Protein AF-A0A2D9GQM3-F1 (afdb_monomer_lite)

Structure (mmCIF, N/CA/C/O backbone):
data_AF-A0A2D9GQM3-F1
#
_entry.id   AF-A0A2D9GQM3-F1
#
loop_
_atom_site.group_PDB
_atom_site.id
_atom_site.type_symbol
_atom_site.label_atom_id
_atom_site.label_alt_id
_atom_site.label_comp_id
_atom_site.label_asym_id
_atom_site.label_entity_id
_atom_site.label_seq_id
_atom_site.pdbx_PDB_ins_code
_atom_site.Cartn_x
_atom_site.Cartn_y
_atom_site.Cartn_z
_atom_site.occupancy
_atom_site.B_iso_or_equiv
_atom_site.auth_seq_id
_atom_site.auth_comp_id
_atom_site.auth_asym_id
_atom_site.auth_atom_id
_atom_site.pdbx_PDB_model_num
ATOM 1 N N . MET A 1 1 ? 63.123 -41.487 -36.316 1.00 40.41 1 MET A N 1
ATOM 2 C CA . MET A 1 1 ? 62.337 -40.846 -37.404 1.00 40.41 1 MET A CA 1
ATOM 3 C C . MET A 1 1 ? 61.035 -41.638 -37.527 1.00 40.41 1 MET A C 1
ATOM 5 O O . MET A 1 1 ? 61.148 -42.841 -37.634 1.00 40.41 1 MET A O 1
ATOM 9 N N . ARG A 1 2 ? 59.799 -41.135 -37.449 1.00 35.78 2 ARG A N 1
ATOM 10 C CA . ARG A 1 2 ? 59.197 -39.802 -37.609 1.00 35.78 2 ARG A CA 1
ATOM 11 C C . ARG A 1 2 ? 57.987 -39.693 -36.664 1.00 35.78 2 ARG A C 1
ATOM 13 O O . ARG A 1 2 ? 57.274 -40.669 -36.470 1.00 35.78 2 ARG A O 1
ATOM 20 N N . THR A 1 3 ? 57.752 -38.504 -36.127 1.00 41.69 3 THR A N 1
ATOM 21 C CA . THR A 1 3 ? 56.519 -38.112 -35.431 1.00 41.69 3 THR A C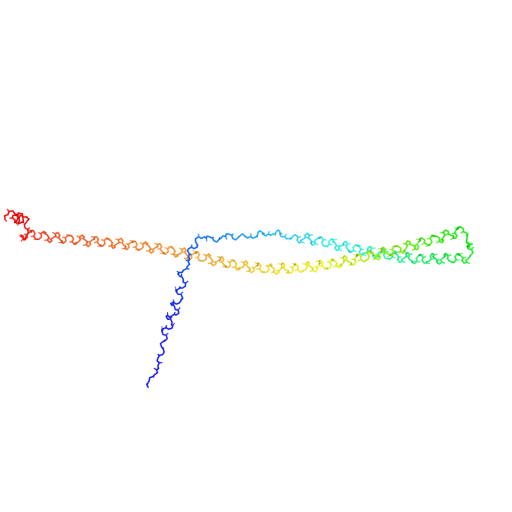A 1
ATOM 22 C C . THR A 1 3 ? 55.394 -37.833 -36.443 1.00 41.69 3 THR A C 1
ATOM 24 O O . THR A 1 3 ? 55.683 -37.321 -37.530 1.00 41.69 3 THR A O 1
ATOM 27 N N . PRO A 1 4 ? 54.113 -38.107 -36.130 1.00 43.69 4 PRO A N 1
ATOM 28 C CA . PRO A 1 4 ? 53.007 -37.629 -36.949 1.00 43.69 4 PRO A CA 1
ATOM 29 C C . PRO A 1 4 ? 52.694 -36.166 -36.597 1.00 43.69 4 PRO A C 1
ATOM 31 O O . PRO A 1 4 ? 52.267 -35.844 -35.489 1.00 43.69 4 PRO A O 1
ATOM 34 N N . LYS A 1 5 ? 52.928 -35.264 -37.558 1.00 43.03 5 LYS A N 1
ATOM 35 C CA . LYS A 1 5 ? 52.473 -33.867 -37.517 1.00 43.03 5 LYS A CA 1
ATOM 36 C C . LYS A 1 5 ? 50.944 -33.836 -37.579 1.00 43.03 5 LYS A C 1
ATOM 38 O O . LYS A 1 5 ? 50.354 -34.187 -38.596 1.00 43.03 5 LYS A O 1
ATOM 43 N N . THR A 1 6 ? 50.311 -33.385 -36.505 1.00 45.50 6 THR A N 1
ATOM 44 C CA . THR A 1 6 ? 48.884 -33.070 -36.462 1.00 45.50 6 THR A CA 1
ATOM 45 C C . THR A 1 6 ? 48.626 -31.742 -37.182 1.00 45.50 6 THR A C 1
ATOM 47 O O . THR A 1 6 ? 49.104 -30.682 -36.780 1.00 45.50 6 THR A O 1
ATOM 50 N N . ASN A 1 7 ? 47.877 -31.809 -38.286 1.00 45.09 7 ASN A N 1
ATOM 51 C CA . ASN A 1 7 ? 47.430 -30.665 -39.081 1.00 45.09 7 ASN A CA 1
ATOM 52 C C . ASN A 1 7 ? 46.429 -29.809 -38.286 1.00 45.09 7 ASN A C 1
ATOM 54 O O . ASN A 1 7 ? 45.220 -30.018 -38.344 1.00 45.09 7 ASN A O 1
ATOM 58 N N . ARG A 1 8 ? 46.934 -28.806 -37.561 1.00 49.28 8 ARG A N 1
ATOM 59 C CA . ARG A 1 8 ? 46.122 -27.798 -36.852 1.00 49.28 8 ARG A CA 1
ATOM 60 C C . ARG A 1 8 ? 45.439 -26.771 -37.773 1.00 49.28 8 ARG A C 1
ATOM 62 O O . ARG A 1 8 ? 44.643 -25.975 -37.293 1.00 49.28 8 ARG A O 1
ATOM 69 N N . SER A 1 9 ? 45.681 -26.803 -39.085 1.00 48.41 9 SER A N 1
ATOM 70 C CA . SER A 1 9 ? 45.112 -25.825 -40.029 1.00 48.41 9 SER A CA 1
ATOM 71 C C . SER A 1 9 ? 43.709 -26.168 -40.547 1.00 48.41 9 SER A C 1
ATOM 73 O O . SER A 1 9 ? 43.007 -25.268 -40.994 1.00 48.41 9 SER A O 1
ATOM 75 N N . CYS A 1 10 ? 43.255 -27.424 -40.463 1.00 43.06 10 CYS A N 1
ATOM 76 C CA . CYS A 1 10 ? 41.928 -27.801 -40.976 1.00 43.06 10 CYS A CA 1
ATOM 77 C C . CYS A 1 10 ? 40.789 -27.562 -39.972 1.00 43.06 10 CYS A C 1
ATOM 79 O O . CYS A 1 10 ? 39.651 -27.365 -40.383 1.00 43.06 10 CYS A O 1
ATOM 81 N N . VAL A 1 11 ? 41.080 -27.516 -38.668 1.00 47.25 11 VAL A N 1
ATOM 82 C CA . VAL A 1 11 ? 40.050 -27.285 -37.636 1.00 47.25 11 VAL A CA 1
ATOM 83 C C . VAL A 1 11 ? 39.685 -25.798 -37.530 1.00 47.25 11 VAL A C 1
ATOM 85 O O . VAL A 1 11 ? 38.524 -25.464 -37.319 1.00 47.25 11 VAL A O 1
ATOM 88 N N . ALA A 1 12 ? 40.638 -24.891 -37.773 1.00 45.22 12 ALA A N 1
ATOM 89 C CA . ALA A 1 12 ? 40.384 -23.448 -37.759 1.00 45.22 12 ALA A CA 1
ATOM 90 C C . ALA A 1 12 ? 39.505 -22.978 -38.938 1.00 45.22 12 ALA A C 1
ATOM 92 O O . ALA A 1 12 ? 38.709 -22.056 -38.787 1.00 45.22 12 ALA A O 1
ATOM 93 N N . LEU A 1 13 ? 39.598 -23.642 -40.096 1.00 44.06 13 LEU A N 1
ATOM 94 C CA . LEU A 1 13 ? 38.801 -23.314 -41.284 1.00 44.06 13 LEU A CA 1
ATOM 95 C C . LEU A 1 13 ? 37.357 -23.836 -41.214 1.00 44.06 13 LEU A C 1
ATOM 97 O O . LEU A 1 13 ? 36.467 -23.232 -41.808 1.00 44.06 13 LEU A O 1
ATOM 101 N N . ALA A 1 14 ? 37.100 -24.899 -40.447 1.00 44.94 14 ALA A N 1
ATOM 102 C CA . ALA A 1 14 ? 35.750 -25.431 -40.265 1.00 44.94 14 ALA A CA 1
ATOM 103 C C . ALA A 1 14 ? 34.880 -24.553 -39.342 1.00 44.94 14 ALA A C 1
ATOM 105 O O . ALA A 1 14 ? 33.680 -24.433 -39.567 1.00 44.94 14 ALA A O 1
ATOM 106 N N . ILE A 1 15 ? 35.481 -23.884 -38.350 1.00 48.22 15 ILE A N 1
ATOM 107 C CA . ILE A 1 15 ? 34.755 -23.028 -37.392 1.00 48.22 15 ILE A CA 1
ATOM 108 C C . ILE A 1 15 ? 34.399 -21.666 -38.013 1.00 48.22 15 ILE A C 1
ATOM 110 O O . ILE A 1 15 ? 33.344 -21.101 -37.730 1.00 48.22 15 ILE A O 1
ATOM 114 N N . ILE A 1 16 ? 35.233 -21.147 -38.920 1.00 49.09 16 ILE A N 1
ATOM 115 C CA . ILE A 1 16 ? 34.952 -19.878 -39.610 1.00 49.09 16 ILE A CA 1
ATOM 116 C C . ILE A 1 16 ? 33.841 -20.062 -40.659 1.00 49.09 16 ILE A C 1
ATOM 118 O O . ILE A 1 16 ? 33.014 -19.171 -40.839 1.00 49.09 16 ILE A O 1
ATOM 122 N N . ALA A 1 17 ? 33.747 -21.237 -41.290 1.00 43.03 17 ALA A N 1
ATOM 123 C CA . ALA A 1 17 ? 32.686 -21.538 -42.252 1.00 43.03 17 ALA A CA 1
ATOM 124 C C . ALA A 1 17 ? 31.305 -21.754 -41.596 1.00 43.03 17 ALA A C 1
ATOM 126 O O . ALA A 1 17 ? 30.289 -21.422 -42.206 1.00 43.03 17 ALA A O 1
ATOM 127 N N . SER A 1 18 ? 31.237 -22.235 -40.346 1.00 42.75 18 SER A N 1
ATOM 128 C CA . SER A 1 18 ? 29.957 -22.406 -39.636 1.00 42.75 18 SER A CA 1
ATOM 129 C C . SER A 1 18 ? 29.365 -21.099 -39.099 1.00 42.75 18 SER A C 1
ATOM 131 O O . SER A 1 18 ? 28.156 -21.023 -38.894 1.00 42.75 18 SER A O 1
ATOM 133 N N . CYS A 1 19 ? 30.178 -20.053 -38.910 1.00 39.34 19 CYS A N 1
ATOM 134 C CA . CYS A 1 19 ? 29.698 -18.744 -38.450 1.00 39.34 19 CYS A CA 1
ATOM 135 C C . CYS A 1 19 ? 29.123 -17.868 -39.579 1.00 39.34 19 CYS A C 1
ATOM 137 O O . CYS A 1 19 ? 28.367 -16.942 -39.301 1.00 39.34 19 CYS A O 1
ATOM 139 N N . PHE A 1 20 ? 29.432 -18.164 -40.848 1.00 43.06 20 PHE A N 1
ATOM 140 C CA . PHE A 1 20 ? 28.922 -17.402 -41.999 1.00 43.06 20 PHE A CA 1
ATOM 141 C C . PHE A 1 20 ? 27.647 -17.985 -42.626 1.00 43.06 20 PHE A C 1
ATOM 143 O O . PHE A 1 20 ? 26.959 -17.279 -43.359 1.00 43.06 20 PHE A O 1
ATOM 150 N N . ALA A 1 21 ? 27.279 -19.230 -42.310 1.00 40.94 21 ALA A N 1
ATOM 151 C CA . ALA A 1 21 ? 26.089 -19.873 -42.875 1.00 40.94 21 ALA A CA 1
ATOM 152 C C . ALA A 1 21 ? 24.770 -19.546 -42.140 1.00 40.94 21 ALA A C 1
ATOM 154 O O . ALA A 1 21 ? 23.702 -19.877 -42.644 1.00 40.94 21 ALA A O 1
ATOM 155 N N . PHE A 1 22 ? 24.814 -18.859 -40.990 1.00 37.53 22 PHE A N 1
ATOM 156 C CA . PHE A 1 22 ? 23.611 -18.450 -40.241 1.00 37.53 22 PHE A CA 1
ATOM 157 C C . PHE A 1 22 ? 23.221 -16.970 -40.413 1.00 37.53 22 PHE A C 1
ATOM 159 O O . PHE A 1 22 ? 22.239 -16.525 -39.828 1.00 37.53 22 PHE A O 1
ATOM 166 N N . VAL A 1 23 ? 23.941 -16.202 -41.241 1.00 44.00 23 VAL A N 1
ATOM 167 C CA . VAL A 1 23 ? 23.711 -14.748 -41.413 1.00 44.00 23 VAL A CA 1
ATOM 168 C C . VAL A 1 23 ? 22.864 -14.411 -42.656 1.00 44.00 23 VAL A C 1
ATOM 170 O O . VAL A 1 23 ? 22.548 -13.251 -42.901 1.00 44.00 23 VAL A O 1
ATOM 173 N N . SER A 1 24 ? 22.427 -15.399 -43.444 1.00 39.44 24 SER A N 1
ATOM 174 C CA . SER A 1 24 ? 21.795 -15.148 -44.755 1.00 39.44 24 SER A CA 1
ATOM 175 C C . SER A 1 24 ? 20.367 -15.668 -44.910 1.00 39.44 24 SER A C 1
ATOM 177 O O . SER A 1 24 ? 19.966 -16.022 -46.014 1.00 39.44 24 SER A O 1
ATOM 179 N N . CYS A 1 25 ? 19.568 -15.677 -43.841 1.00 34.28 25 CYS A N 1
ATOM 180 C CA . CYS A 1 25 ? 18.125 -15.885 -43.983 1.00 34.28 25 CYS A CA 1
ATOM 181 C C . CYS A 1 25 ? 17.320 -15.114 -42.927 1.00 34.28 25 CYS A C 1
ATOM 183 O O . CYS A 1 25 ? 16.559 -15.695 -42.159 1.00 34.28 25 CYS A O 1
ATOM 185 N N . SER A 1 26 ? 17.484 -13.791 -42.896 1.00 41.44 26 SER A N 1
ATOM 186 C CA . SER A 1 26 ? 16.504 -12.903 -42.265 1.00 41.44 26 SER A CA 1
ATOM 187 C C . SER A 1 26 ? 15.571 -12.377 -43.360 1.00 41.44 26 SER A C 1
ATOM 189 O O . SER A 1 26 ? 16.066 -11.747 -44.299 1.00 41.44 26 SER A O 1
ATOM 191 N N . PRO A 1 27 ? 14.250 -12.629 -43.303 1.00 44.31 27 PRO A N 1
ATOM 192 C CA . PRO A 1 27 ? 13.313 -11.992 -44.221 1.00 44.31 27 PRO A CA 1
ATOM 193 C C . PRO A 1 27 ? 13.359 -10.464 -44.035 1.00 44.31 27 PRO A C 1
ATOM 195 O O . PRO A 1 27 ? 13.715 -9.989 -42.951 1.00 44.31 27 PRO A O 1
ATOM 198 N N . PRO A 1 28 ? 13.005 -9.670 -45.062 1.00 39.62 28 PRO A N 1
ATOM 199 C CA . PRO A 1 28 ? 12.937 -8.224 -44.938 1.00 39.62 28 PRO A CA 1
ATOM 200 C C . PRO A 1 28 ? 11.741 -7.885 -44.045 1.00 39.62 28 PRO A C 1
ATOM 202 O O . PRO A 1 28 ? 10.605 -7.793 -44.502 1.00 39.62 28 PRO A O 1
ATOM 205 N N . VAL A 1 29 ? 11.976 -7.741 -42.742 1.00 42.81 29 VAL A N 1
ATOM 206 C CA . VAL A 1 29 ? 10.980 -7.192 -41.821 1.00 42.81 29 VAL A CA 1
ATOM 207 C C . VAL A 1 29 ? 11.008 -5.676 -41.995 1.00 42.81 29 VAL A C 1
ATOM 209 O O . VAL A 1 29 ? 11.637 -4.946 -41.238 1.00 42.81 29 VAL A O 1
ATOM 212 N N . THR A 1 30 ? 10.348 -5.196 -43.047 1.00 48.00 30 THR A N 1
ATOM 213 C CA . THR A 1 30 ? 10.122 -3.768 -43.325 1.00 48.00 30 THR A CA 1
ATOM 214 C C . THR A 1 30 ? 8.926 -3.235 -42.534 1.00 48.00 30 THR A C 1
ATOM 216 O O . THR A 1 30 ? 8.107 -2.474 -43.044 1.00 48.00 30 THR A O 1
ATOM 219 N N . GLN A 1 31 ? 8.788 -3.653 -41.279 1.00 43.97 31 GLN A N 1
ATOM 220 C CA . GLN A 1 31 ? 7.812 -3.087 -40.361 1.00 43.97 31 GLN A CA 1
ATOM 221 C C . GLN A 1 31 ? 8.574 -2.527 -39.173 1.00 43.97 31 GLN A C 1
ATOM 223 O O . GLN A 1 31 ? 9.283 -3.253 -38.477 1.00 43.97 31 GLN A O 1
ATOM 228 N N . ALA A 1 32 ? 8.437 -1.215 -38.970 1.00 47.38 32 ALA A N 1
ATOM 229 C CA . ALA A 1 32 ? 8.766 -0.601 -37.696 1.00 47.38 32 ALA A CA 1
ATOM 230 C C . ALA A 1 32 ? 8.112 -1.446 -36.589 1.00 47.38 32 ALA A C 1
ATOM 232 O O . ALA A 1 32 ? 6.951 -1.840 -36.764 1.00 47.38 32 ALA A O 1
ATOM 233 N N . PRO A 1 33 ? 8.825 -1.771 -35.495 1.00 53.12 33 PRO A N 1
ATOM 234 C CA . PRO A 1 33 ? 8.215 -2.498 -34.394 1.00 53.12 33 PRO A CA 1
ATOM 235 C C . PRO A 1 33 ? 6.928 -1.760 -34.002 1.00 53.12 33 PRO A C 1
ATOM 237 O O . PRO A 1 33 ? 6.964 -0.529 -33.878 1.00 53.12 33 PRO A O 1
ATOM 240 N N . PRO A 1 34 ? 5.781 -2.458 -33.882 1.00 52.41 34 PRO A N 1
ATOM 241 C CA . PRO A 1 34 ? 4.549 -1.811 -33.466 1.00 52.41 34 PRO A CA 1
ATOM 242 C C . PRO A 1 34 ? 4.840 -1.089 -32.155 1.00 52.41 34 PRO A C 1
ATOM 244 O O . PRO A 1 34 ? 5.463 -1.669 -31.263 1.00 52.41 34 PRO A O 1
ATOM 247 N N . ALA A 1 35 ? 4.452 0.186 -32.074 1.00 51.50 35 ALA A N 1
ATOM 248 C CA . ALA A 1 35 ? 4.605 0.975 -30.865 1.00 51.50 35 ALA A CA 1
ATOM 249 C C . ALA A 1 35 ? 4.010 0.167 -29.710 1.00 51.50 35 ALA A C 1
ATOM 251 O O . ALA A 1 35 ? 2.796 -0.034 -29.648 1.00 51.50 35 ALA A O 1
ATOM 252 N N . ILE A 1 36 ? 4.875 -0.363 -28.842 1.00 51.06 36 ILE A N 1
ATOM 253 C CA . ILE A 1 36 ? 4.444 -1.038 -27.627 1.00 51.06 36 ILE A CA 1
ATOM 254 C C . ILE A 1 36 ? 3.680 0.035 -26.871 1.00 51.06 36 ILE A C 1
ATOM 256 O O . ILE A 1 36 ? 4.261 1.043 -26.466 1.00 51.06 36 ILE A O 1
ATOM 260 N N . ALA A 1 37 ? 2.363 -0.136 -26.772 1.00 47.81 37 ALA A N 1
ATOM 261 C CA . ALA A 1 37 ? 1.529 0.748 -25.991 1.00 47.81 37 ALA A CA 1
ATOM 262 C C . ALA A 1 37 ? 2.038 0.654 -24.556 1.00 47.81 37 ALA A C 1
ATOM 264 O O . ALA A 1 37 ? 1.764 -0.320 -23.858 1.00 47.81 37 ALA A O 1
ATOM 265 N N . VAL A 1 38 ? 2.841 1.640 -24.148 1.00 53.72 38 VAL A N 1
ATOM 266 C CA . VAL A 1 38 ? 3.243 1.812 -22.758 1.00 53.72 38 VAL A CA 1
ATOM 267 C C . VAL A 1 38 ? 1.929 1.877 -21.985 1.00 53.72 38 VAL A C 1
ATOM 269 O O . VAL A 1 38 ? 1.125 2.775 -22.270 1.00 53.72 38 VAL A O 1
ATOM 272 N N . PRO A 1 39 ? 1.641 0.919 -21.084 1.00 52.44 39 PRO A N 1
ATOM 273 C CA . PRO A 1 39 ? 0.443 0.989 -20.271 1.00 52.44 39 PRO A CA 1
ATOM 274 C C . PRO A 1 39 ? 0.448 2.361 -19.610 1.00 52.44 39 PRO A C 1
ATOM 276 O O . PRO A 1 39 ? 1.430 2.724 -18.959 1.00 52.44 39 PRO A O 1
ATOM 279 N N . LYS A 1 40 ? -0.598 3.165 -19.848 1.00 48.38 40 LYS A N 1
ATOM 280 C CA . LYS A 1 40 ? -0.754 4.452 -19.165 1.00 48.38 40 LYS A CA 1
ATOM 281 C C . LYS A 1 40 ? -0.578 4.162 -17.682 1.00 48.38 40 LYS A C 1
ATOM 283 O O . LYS A 1 40 ? -1.356 3.373 -17.148 1.00 48.38 40 LYS A O 1
ATOM 288 N N . LEU A 1 41 ? 0.457 4.749 -17.066 1.00 48.25 41 LEU A N 1
ATOM 289 C CA . LEU A 1 41 ? 0.685 4.648 -15.630 1.00 48.25 41 LEU A CA 1
ATOM 290 C C . LEU A 1 41 ? -0.656 4.921 -14.955 1.00 48.25 41 LEU A C 1
ATOM 292 O O . LEU A 1 41 ? -1.195 6.026 -15.060 1.00 48.25 41 LEU A O 1
ATOM 296 N N . SER A 1 42 ? -1.215 3.887 -14.331 1.00 56.84 42 SER A N 1
ATOM 297 C CA . SER A 1 42 ? -2.380 4.025 -13.473 1.00 56.84 42 SER A CA 1
ATOM 298 C C . SER A 1 42 ? -2.104 5.182 -12.515 1.00 56.84 42 SER A C 1
ATOM 300 O O . SER A 1 42 ? -0.966 5.289 -12.034 1.00 56.84 42 SER A O 1
ATOM 302 N N . PRO A 1 43 ? -3.085 6.072 -12.274 1.00 56.66 43 PRO A N 1
ATOM 303 C CA . PRO A 1 43 ? -2.873 7.241 -11.440 1.00 56.66 43 PRO A CA 1
ATOM 304 C C . PRO A 1 43 ? -2.223 6.790 -10.139 1.00 56.66 43 PRO A C 1
ATOM 306 O O . PRO A 1 43 ? -2.697 5.851 -9.497 1.00 56.66 43 PRO A O 1
ATOM 309 N N . LYS A 1 44 ? -1.081 7.413 -9.826 1.00 57.88 44 LYS A N 1
ATOM 310 C CA . LYS A 1 44 ? -0.280 7.131 -8.636 1.00 57.88 44 LYS A CA 1
ATOM 311 C C . LYS A 1 44 ? -1.258 7.017 -7.459 1.00 57.88 44 LYS A C 1
ATOM 313 O O . LYS A 1 44 ? -2.004 7.980 -7.250 1.00 57.88 44 LYS A O 1
ATOM 318 N N . PRO A 1 45 ? -1.331 5.871 -6.754 1.00 59.00 45 PRO A N 1
ATOM 319 C CA . PRO A 1 45 ? -2.269 5.721 -5.654 1.00 59.00 45 PRO A CA 1
ATOM 320 C C . PRO A 1 45 ? -2.075 6.908 -4.708 1.00 59.00 45 PRO A C 1
ATOM 322 O O . PRO A 1 45 ? -0.935 7.277 -4.414 1.00 59.00 45 PRO A O 1
ATOM 325 N N . ASN A 1 46 ? -3.159 7.568 -4.297 1.00 64.44 46 ASN A N 1
ATOM 326 C CA . ASN A 1 46 ? -3.079 8.720 -3.401 1.00 64.44 46 ASN A CA 1
ATOM 327 C C . ASN A 1 46 ? -2.790 8.228 -1.972 1.00 64.44 46 ASN A C 1
ATOM 329 O O . ASN A 1 46 ? -3.659 8.205 -1.097 1.00 64.44 46 ASN A O 1
ATOM 333 N N . ILE A 1 47 ? -1.556 7.762 -1.774 1.00 64.88 47 ILE A N 1
ATOM 334 C CA . ILE A 1 47 ? -1.060 7.162 -0.535 1.00 64.88 47 ILE A CA 1
ATOM 335 C C . ILE A 1 47 ? -1.151 8.189 0.596 1.00 64.88 47 ILE A C 1
ATOM 337 O O . ILE A 1 47 ? -1.607 7.843 1.676 1.00 64.88 47 ILE A O 1
ATOM 341 N N . ALA A 1 48 ? -0.860 9.465 0.322 1.00 69.44 48 ALA A N 1
ATOM 342 C CA . ALA A 1 48 ? -0.925 10.539 1.312 1.00 69.44 48 ALA A CA 1
ATOM 343 C C . ALA A 1 48 ? -2.341 10.754 1.881 1.00 69.44 48 ALA A C 1
ATOM 345 O O . ALA A 1 48 ? -2.509 10.915 3.087 1.00 69.44 48 ALA A O 1
ATOM 346 N N . ASN A 1 49 ? -3.378 10.721 1.035 1.00 74.50 49 ASN A N 1
ATOM 347 C CA . ASN A 1 49 ? -4.766 10.816 1.502 1.00 74.50 49 ASN A CA 1
ATOM 348 C C . ASN A 1 49 ? -5.166 9.577 2.320 1.00 74.50 49 ASN A C 1
ATOM 350 O O . ASN A 1 49 ? -5.822 9.688 3.351 1.00 74.50 49 ASN A O 1
ATOM 354 N N . THR A 1 50 ? -4.719 8.398 1.891 1.00 71.19 50 THR A N 1
ATOM 355 C CA . THR A 1 50 ? -5.016 7.139 2.587 1.00 71.19 50 THR A CA 1
ATOM 356 C C . THR A 1 50 ? -4.330 7.090 3.959 1.00 71.19 50 THR A C 1
ATOM 358 O O . THR A 1 50 ? -4.965 6.753 4.950 1.00 71.19 50 THR A O 1
ATOM 361 N N . GLU A 1 51 ? -3.069 7.519 4.054 1.00 73.38 51 GLU A N 1
ATOM 362 C CA . GLU A 1 51 ? -2.329 7.665 5.316 1.00 73.38 51 GLU A CA 1
ATOM 363 C C . GLU A 1 51 ? -2.979 8.680 6.261 1.00 73.38 51 GLU A C 1
ATOM 365 O O . GLU A 1 51 ? -3.099 8.428 7.459 1.00 73.38 51 GLU A O 1
ATOM 370 N N . ALA A 1 52 ? -3.434 9.820 5.734 1.00 79.12 52 ALA A N 1
ATOM 371 C CA . ALA A 1 52 ? -4.135 10.824 6.528 1.00 79.12 52 ALA A CA 1
ATOM 372 C C . ALA A 1 52 ? -5.466 10.290 7.085 1.00 79.12 52 ALA A C 1
ATOM 374 O O . ALA A 1 52 ? -5.824 10.586 8.226 1.00 79.12 52 ALA A O 1
ATOM 375 N N . GLN A 1 53 ? -6.189 9.481 6.305 1.00 77.56 53 GLN A N 1
ATOM 376 C CA . GLN A 1 53 ? -7.410 8.817 6.763 1.00 77.56 53 GLN A CA 1
ATOM 377 C C . GLN A 1 53 ? -7.121 7.770 7.841 1.00 77.56 53 GLN A C 1
ATOM 379 O O . GLN A 1 53 ? -7.832 7.749 8.841 1.00 77.56 53 GLN A O 1
ATOM 384 N N . VAL A 1 54 ? -6.064 6.967 7.688 1.00 78.00 54 VAL A N 1
ATOM 385 C CA . VAL A 1 54 ? -5.649 5.979 8.698 1.00 78.00 54 VAL A CA 1
ATOM 386 C C . VAL A 1 54 ? -5.283 6.667 10.014 1.00 78.00 54 VAL A C 1
ATOM 388 O O . VAL A 1 54 ? -5.866 6.332 11.038 1.00 78.00 54 VAL A O 1
ATOM 391 N N . ARG A 1 55 ? -4.467 7.731 9.988 1.00 81.06 55 ARG A N 1
ATOM 392 C CA . ARG A 1 55 ? -4.150 8.517 11.199 1.00 81.06 55 ARG A CA 1
ATOM 393 C C . ARG A 1 55 ? -5.384 9.114 11.870 1.00 81.06 55 ARG A C 1
ATOM 395 O O . ARG A 1 55 ? -5.460 9.206 13.091 1.00 81.06 55 ARG A O 1
ATOM 402 N N . LYS A 1 56 ? -6.366 9.545 11.075 1.00 85.06 56 LYS A N 1
ATOM 403 C CA . LYS A 1 56 ? -7.637 10.058 11.601 1.00 85.06 56 LYS A CA 1
ATOM 404 C C . LYS A 1 56 ? -8.456 8.955 12.273 1.00 85.06 56 LYS A C 1
ATOM 406 O O . LYS A 1 56 ? -9.142 9.232 13.252 1.00 85.06 56 LYS A O 1
ATOM 411 N N . VAL A 1 57 ? -8.418 7.735 11.741 1.00 81.44 57 VAL A N 1
ATOM 412 C CA . VAL A 1 57 ? -9.074 6.569 12.345 1.00 81.44 57 VAL A CA 1
ATOM 413 C C . VAL A 1 57 ? -8.350 6.154 13.625 1.00 81.44 57 VAL A C 1
ATOM 415 O O . VAL A 1 57 ? -9.020 5.987 14.635 1.00 81.44 57 VAL A O 1
ATOM 418 N N . GLU A 1 58 ? -7.018 6.088 13.625 1.00 82.19 58 GLU A N 1
ATOM 419 C CA . GLU A 1 58 ? -6.195 5.819 14.817 1.00 82.19 58 GLU A CA 1
ATOM 420 C C . GLU A 1 58 ? -6.495 6.809 15.952 1.00 82.19 58 GLU A C 1
ATOM 422 O O . GLU A 1 58 ? -6.759 6.397 17.079 1.00 82.19 58 GLU A O 1
ATOM 427 N N . ALA A 1 59 ? -6.538 8.113 15.649 1.00 84.56 59 ALA A N 1
ATOM 428 C CA . ALA A 1 59 ? -6.871 9.142 16.634 1.00 84.56 59 ALA A CA 1
ATOM 429 C C . ALA A 1 59 ? -8.271 8.934 17.234 1.00 84.56 59 ALA A C 1
ATOM 431 O O . ALA A 1 59 ? -8.442 8.986 18.449 1.00 84.56 59 ALA A O 1
ATOM 432 N N . LYS A 1 60 ? -9.264 8.626 16.390 1.00 82.94 60 LYS A N 1
ATOM 433 C CA . LYS A 1 60 ? -10.627 8.325 16.848 1.00 82.94 60 LYS A CA 1
ATOM 434 C C . LYS A 1 60 ? -10.706 7.048 17.677 1.00 82.94 60 LYS A C 1
ATOM 436 O O . LYS A 1 60 ? -11.491 6.997 18.614 1.00 82.94 60 LYS A O 1
ATOM 441 N N . VAL A 1 61 ? -9.929 6.018 17.339 1.00 84.31 61 VAL A N 1
ATOM 442 C CA . VAL A 1 61 ? -9.859 4.791 18.145 1.00 84.31 61 VAL A CA 1
ATOM 443 C C . VAL A 1 61 ? -9.308 5.119 19.532 1.00 84.31 61 VAL A C 1
ATOM 445 O O . VAL A 1 61 ? -9.910 4.705 20.517 1.00 84.31 61 VAL A O 1
ATOM 448 N N . GLY A 1 62 ? -8.261 5.946 19.623 1.00 82.25 62 GLY A N 1
ATOM 449 C CA . GLY A 1 62 ? -7.739 6.441 20.901 1.00 82.25 62 GLY A CA 1
ATOM 450 C C . GLY A 1 62 ? -8.781 7.204 21.730 1.00 82.25 62 GLY A C 1
ATOM 451 O O . GLY A 1 62 ? -8.972 6.901 22.905 1.00 82.25 62 GLY A O 1
ATOM 452 N N . GLU A 1 63 ? -9.527 8.126 21.113 1.00 86.31 63 GLU A N 1
ATOM 453 C CA . GLU A 1 63 ? -10.621 8.850 21.784 1.00 86.31 63 GLU A CA 1
ATOM 454 C C . GLU A 1 63 ? -11.711 7.902 22.315 1.00 86.31 63 GLU A C 1
ATOM 456 O O . GLU A 1 63 ? -12.206 8.071 23.432 1.00 86.31 63 GLU A O 1
ATOM 461 N N . VAL A 1 64 ? -12.080 6.880 21.534 1.00 84.69 64 VAL A N 1
ATOM 462 C CA . VAL A 1 64 ? -13.075 5.877 21.942 1.00 84.69 64 VAL A CA 1
ATOM 463 C C . VAL A 1 64 ? -12.547 5.004 23.080 1.00 84.69 64 VAL A C 1
ATOM 465 O O . VAL A 1 64 ? -13.295 4.704 24.007 1.00 84.69 64 VAL A O 1
ATOM 468 N N . GLU A 1 65 ? -11.274 4.614 23.060 1.00 84.38 65 GLU A N 1
ATOM 469 C CA . GLU A 1 65 ? -10.649 3.869 24.159 1.00 84.38 65 GLU A CA 1
ATOM 470 C C . GLU A 1 65 ? -10.680 4.640 25.477 1.00 84.38 65 GLU A C 1
ATOM 472 O O . GLU A 1 65 ? -11.011 4.074 26.523 1.00 84.38 65 GLU A O 1
ATOM 477 N N . ASP A 1 66 ? -10.349 5.928 25.426 1.00 87.12 66 ASP A N 1
ATOM 478 C CA . ASP A 1 66 ? -10.357 6.796 26.597 1.00 87.12 66 ASP A CA 1
ATOM 479 C C . ASP A 1 66 ? -11.781 6.982 27.134 1.00 87.12 66 ASP A C 1
ATOM 481 O O . ASP A 1 66 ? -12.004 6.873 28.342 1.00 87.12 66 ASP A O 1
ATOM 485 N N . ALA A 1 67 ? -12.764 7.157 26.246 1.00 84.38 67 ALA A N 1
ATOM 486 C CA . ALA A 1 67 ? -14.174 7.231 26.621 1.00 84.38 67 ALA A CA 1
ATOM 487 C C . ALA A 1 67 ? -14.684 5.921 27.248 1.00 84.38 67 ALA A C 1
ATOM 489 O O . ALA A 1 67 ? -15.364 5.948 28.273 1.00 84.38 67 ALA A O 1
ATOM 490 N N . VAL A 1 68 ? -14.330 4.762 26.682 1.00 85.06 68 VAL A N 1
ATOM 491 C CA . VAL A 1 68 ? -14.694 3.445 27.237 1.00 85.06 68 VAL A CA 1
ATOM 492 C C . VAL A 1 68 ? -14.063 3.234 28.616 1.00 85.06 68 VAL A C 1
ATOM 494 O O . VAL A 1 68 ? -14.699 2.658 29.504 1.00 85.06 68 VAL A O 1
ATOM 497 N N . ARG A 1 69 ? -12.837 3.726 28.831 1.00 87.69 69 ARG A N 1
ATOM 498 C CA . ARG A 1 69 ? -12.168 3.681 30.137 1.00 87.69 69 ARG A CA 1
ATOM 499 C C . ARG A 1 69 ? -12.885 4.547 31.174 1.00 87.69 69 ARG A C 1
ATOM 501 O O . ARG A 1 69 ? -13.145 4.069 32.275 1.00 87.69 69 ARG A O 1
ATOM 508 N N . ASP A 1 70 ? -13.247 5.778 30.816 1.00 88.31 70 ASP A N 1
ATOM 509 C CA . ASP A 1 70 ? -13.995 6.696 31.686 1.00 88.31 70 ASP A CA 1
ATOM 510 C C . ASP A 1 70 ? -15.382 6.145 32.056 1.00 88.31 70 ASP A C 1
ATOM 512 O O . ASP A 1 70 ? -15.762 6.133 33.229 1.00 88.31 70 ASP A O 1
ATOM 516 N N . VAL A 1 71 ? -16.111 5.593 31.080 1.00 85.62 71 VAL A N 1
ATOM 517 C CA . VAL A 1 71 ? -17.387 4.901 31.328 1.00 85.62 71 VAL A CA 1
ATOM 518 C C . VAL A 1 71 ? -17.189 3.706 32.262 1.00 85.62 71 VAL A C 1
ATOM 520 O O . VAL A 1 71 ? -18.000 3.505 33.161 1.00 85.62 71 VAL A O 1
ATOM 523 N N . GLY A 1 72 ? -16.097 2.950 32.108 1.00 83.00 72 GLY A N 1
ATOM 524 C CA . GLY A 1 72 ? -15.735 1.872 33.030 1.00 83.00 72 GLY A CA 1
ATOM 525 C C . GLY A 1 72 ? -15.588 2.354 34.475 1.00 83.00 72 GLY A C 1
ATOM 526 O O . GLY A 1 72 ? -16.225 1.802 35.365 1.00 83.00 72 GLY A O 1
ATOM 527 N N . HIS A 1 73 ? -14.835 3.432 34.702 1.00 85.88 73 HIS A N 1
ATOM 528 C CA . HIS A 1 73 ? -14.666 4.003 36.043 1.00 85.88 73 HIS A CA 1
ATOM 529 C C . HIS A 1 73 ? -15.981 4.500 36.653 1.00 85.88 73 HIS A C 1
ATOM 531 O O . HIS A 1 73 ? -16.234 4.288 37.840 1.00 85.88 73 HIS A O 1
ATOM 537 N N . LYS A 1 74 ? -16.838 5.138 35.849 1.00 85.69 74 LYS A N 1
ATOM 538 C CA . LYS A 1 74 ? -18.169 5.581 36.290 1.00 85.69 74 LYS A CA 1
ATOM 539 C C . LYS A 1 74 ? -19.068 4.406 36.655 1.00 85.69 74 LYS A C 1
ATOM 541 O O . LYS A 1 74 ? -19.796 4.488 37.639 1.00 85.69 74 LYS A O 1
ATOM 546 N N . LEU A 1 75 ? -18.996 3.318 35.893 1.00 86.00 75 LEU A N 1
ATOM 547 C CA . LEU A 1 75 ? -19.777 2.112 36.142 1.00 86.00 75 LEU A CA 1
ATOM 548 C C . LEU A 1 75 ? -19.324 1.387 37.413 1.00 86.00 75 LEU A C 1
ATOM 550 O O . LEU A 1 75 ? -20.162 0.966 38.205 1.00 86.00 75 LEU A O 1
ATOM 554 N N . ASP A 1 76 ? -18.016 1.308 37.657 1.00 85.56 76 ASP A N 1
ATOM 555 C CA . ASP A 1 76 ? -17.478 0.740 38.896 1.00 85.56 76 ASP A CA 1
ATOM 556 C C . ASP A 1 76 ? -17.914 1.570 40.119 1.00 85.56 76 ASP A C 1
ATOM 558 O O . ASP A 1 76 ? -18.325 1.018 41.140 1.00 85.56 76 ASP A O 1
ATOM 562 N N . ALA A 1 77 ? -17.916 2.904 40.008 1.00 86.94 77 ALA A N 1
ATOM 563 C CA . ALA A 1 77 ? -18.438 3.788 41.052 1.00 86.94 77 ALA A CA 1
ATOM 564 C C . ALA A 1 77 ? -19.960 3.634 41.252 1.00 86.94 77 ALA A C 1
ATOM 566 O O . ALA A 1 77 ? -20.441 3.616 42.389 1.00 86.94 77 ALA A O 1
ATOM 567 N N . ALA A 1 78 ? -20.724 3.484 40.166 1.00 82.00 78 ALA A N 1
ATOM 568 C CA . ALA A 1 78 ? -22.160 3.207 40.212 1.00 82.00 78 ALA A CA 1
ATOM 569 C C . ALA A 1 78 ? -22.457 1.863 40.899 1.00 82.00 78 ALA A C 1
ATOM 571 O O . ALA A 1 78 ? -23.400 1.752 41.680 1.00 82.00 78 ALA A O 1
ATOM 572 N N . LYS A 1 79 ? -21.610 0.854 40.685 1.00 85.50 79 LYS A N 1
ATOM 573 C CA . LYS A 1 79 ? -21.724 -0.442 41.354 1.00 85.50 79 LYS A CA 1
ATOM 574 C C . LYS A 1 79 ? -21.505 -0.332 42.860 1.00 85.50 79 LYS A C 1
ATOM 576 O O . LYS A 1 79 ? -22.351 -0.774 43.629 1.00 85.50 79 LYS A O 1
ATOM 581 N N . VAL A 1 80 ? -20.428 0.333 43.279 1.00 87.12 80 VAL A N 1
ATOM 582 C CA . VAL A 1 80 ? -20.136 0.558 44.706 1.00 87.12 80 VAL A CA 1
ATOM 583 C C . VAL A 1 80 ? -21.254 1.355 45.387 1.00 87.12 80 VAL A C 1
ATOM 585 O O . VAL A 1 80 ? -21.632 1.056 46.517 1.00 87.12 80 VAL A O 1
ATOM 588 N N . THR A 1 81 ? -21.810 2.363 44.709 1.00 84.56 81 THR A N 1
ATOM 589 C CA . THR A 1 81 ? -22.926 3.155 45.254 1.00 84.56 81 THR A CA 1
ATOM 590 C C . THR A 1 81 ? -24.228 2.360 45.320 1.00 84.56 81 THR A C 1
ATOM 592 O O . THR A 1 81 ? -24.921 2.457 46.327 1.00 84.56 81 THR A O 1
ATOM 595 N N . THR A 1 82 ? -24.533 1.526 44.324 1.00 81.00 82 THR A N 1
ATOM 596 C CA . THR A 1 82 ? -25.713 0.643 44.343 1.00 81.00 82 THR A CA 1
ATOM 597 C C . THR A 1 82 ? -25.622 -0.381 45.479 1.00 81.00 82 THR A C 1
ATOM 599 O O . THR A 1 82 ? -26.583 -0.539 46.226 1.00 81.00 82 THR A O 1
ATOM 602 N N . GLU A 1 83 ? -24.453 -0.997 45.691 1.00 83.69 83 GLU A N 1
ATOM 603 C CA . GLU A 1 83 ? -24.200 -1.910 46.821 1.00 83.69 83 GLU A CA 1
ATOM 604 C C . GLU A 1 83 ? -24.336 -1.199 48.183 1.00 83.69 83 GLU A C 1
ATOM 606 O O . GLU A 1 83 ? -24.883 -1.753 49.139 1.00 83.69 83 GLU A O 1
ATOM 611 N N . ALA A 1 84 ? -23.876 0.053 48.282 1.00 84.44 84 ALA A N 1
ATOM 612 C CA . ALA A 1 84 ? -24.031 0.861 49.490 1.00 84.44 84 ALA A CA 1
ATOM 613 C C . ALA A 1 84 ? -25.497 1.239 49.761 1.00 84.44 84 ALA A C 1
ATOM 615 O O . ALA A 1 84 ? -25.924 1.213 50.916 1.00 84.44 84 ALA A O 1
ATOM 616 N N . ILE A 1 85 ? -26.268 1.563 48.715 1.00 81.69 85 ILE A N 1
ATOM 617 C CA . ILE A 1 85 ? -27.708 1.834 48.816 1.00 81.69 85 ILE A CA 1
ATOM 618 C C . ILE A 1 85 ? -28.440 0.569 49.266 1.00 81.69 85 ILE A C 1
ATOM 620 O O . ILE A 1 85 ? -29.205 0.640 50.219 1.00 81.69 85 ILE A O 1
ATOM 624 N N . GLU A 1 86 ? -28.169 -0.587 48.656 1.00 81.06 86 GLU A N 1
ATOM 625 C CA . GLU A 1 86 ? -28.786 -1.867 49.036 1.00 81.06 86 GLU A CA 1
ATOM 626 C C . GLU A 1 86 ? -28.552 -2.170 50.525 1.00 81.06 86 GLU A C 1
ATOM 628 O O . GLU A 1 86 ? -29.490 -2.473 51.262 1.00 81.06 86 GLU A O 1
ATOM 633 N N . LYS A 1 87 ? -27.325 -1.958 51.014 1.00 83.50 87 LYS A N 1
ATOM 634 C CA . LYS A 1 87 ? -26.994 -2.132 52.432 1.00 83.50 87 LYS A CA 1
ATOM 635 C C . LYS A 1 87 ? -27.688 -1.118 53.350 1.00 83.50 87 LYS A C 1
ATOM 637 O O . LYS A 1 87 ? -28.174 -1.496 54.413 1.00 83.50 87 LYS A O 1
ATOM 642 N N . ALA A 1 88 ? -27.750 0.153 52.955 1.00 81.38 88 ALA A N 1
ATOM 643 C CA . ALA A 1 88 ? -28.437 1.190 53.726 1.00 81.38 88 ALA A CA 1
ATOM 644 C C . ALA A 1 88 ? -29.951 0.933 53.813 1.00 81.38 88 ALA A C 1
ATOM 646 O O . ALA A 1 88 ? -30.570 1.201 54.843 1.00 81.38 88 ALA A O 1
ATOM 647 N N . VAL A 1 89 ? -30.539 0.380 52.750 1.00 80.38 89 VAL A N 1
ATOM 648 C CA . VAL A 1 89 ? -31.941 -0.043 52.717 1.00 80.38 89 VAL A CA 1
ATOM 649 C C . VAL A 1 89 ? -32.172 -1.210 53.680 1.00 80.38 89 VAL A C 1
ATOM 651 O O . VAL A 1 89 ? -33.081 -1.131 54.503 1.00 80.38 89 VAL A O 1
ATOM 654 N N . GLU A 1 90 ? -31.322 -2.241 53.663 1.00 82.06 90 GLU A N 1
ATOM 655 C CA . GLU A 1 90 ? -31.384 -3.358 54.625 1.00 82.06 90 GLU A CA 1
ATOM 656 C C . GLU A 1 90 ? -31.240 -2.888 56.088 1.00 82.06 90 GLU A C 1
ATOM 658 O O . GLU A 1 90 ? -31.979 -3.331 56.971 1.00 82.06 90 GLU A O 1
ATOM 663 N N . GLU A 1 91 ? -30.349 -1.930 56.363 1.00 82.81 91 GLU A N 1
ATOM 664 C CA . GLU A 1 91 ? -30.206 -1.319 57.692 1.00 82.81 91 GLU A CA 1
ATOM 665 C C . GLU A 1 91 ? -31.445 -0.499 58.101 1.00 82.81 91 GLU A C 1
ATOM 667 O O . GLU A 1 91 ? -31.842 -0.524 59.268 1.00 82.81 91 GLU A O 1
ATOM 672 N N . ALA A 1 92 ? -32.093 0.204 57.167 1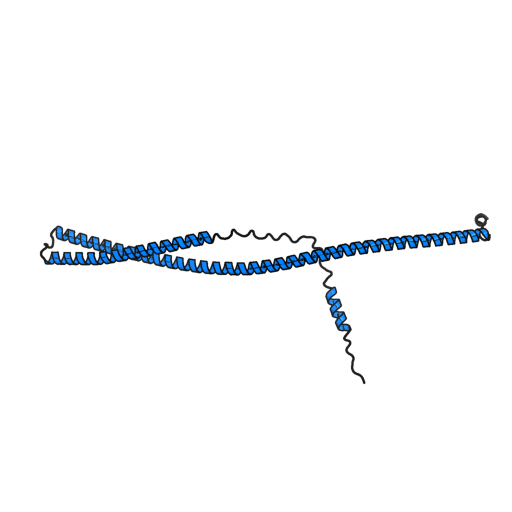.00 78.69 92 ALA A N 1
ATOM 673 C CA . ALA A 1 92 ? -33.336 0.930 57.435 1.00 78.69 92 ALA A CA 1
ATOM 674 C C . ALA A 1 92 ? -34.494 -0.024 57.781 1.00 78.69 92 ALA A C 1
ATOM 676 O O . ALA A 1 92 ? -35.242 0.236 58.727 1.00 78.69 92 ALA A O 1
ATOM 677 N N . TYR A 1 93 ? -34.595 -1.159 57.082 1.00 72.19 93 TYR A N 1
ATOM 678 C CA . TYR A 1 93 ? -35.537 -2.234 57.410 1.00 72.19 93 TYR A CA 1
ATOM 679 C C . TYR A 1 93 ? -35.272 -2.844 58.788 1.00 72.19 93 TYR A C 1
ATOM 681 O O . TYR A 1 93 ? -36.207 -3.040 59.565 1.00 72.19 93 TYR A O 1
ATOM 689 N N . ALA A 1 94 ? -34.006 -3.088 59.132 1.00 77.56 94 ALA A N 1
ATOM 690 C CA . ALA A 1 94 ? -33.631 -3.608 60.445 1.00 77.56 94 ALA A CA 1
ATOM 691 C C . ALA A 1 94 ? -33.946 -2.629 61.597 1.00 77.56 94 ALA A C 1
ATOM 693 O O . ALA A 1 94 ? -34.237 -3.066 62.710 1.00 77.56 94 ALA A O 1
ATOM 694 N N . ASN A 1 95 ? -33.925 -1.317 61.333 1.00 80.44 95 ASN A N 1
ATOM 695 C CA . ASN A 1 95 ? -34.134 -0.254 62.324 1.00 80.44 95 ASN A CA 1
ATOM 696 C C . ASN A 1 95 ? -35.591 0.233 62.444 1.00 80.44 95 ASN A C 1
ATOM 698 O O . ASN A 1 95 ? -35.844 1.268 63.063 1.00 80.44 95 ASN A O 1
ATOM 702 N N . GLY A 1 96 ? -36.557 -0.514 61.905 1.00 69.38 96 GLY A N 1
ATOM 703 C CA . GLY A 1 96 ? -37.979 -0.265 62.155 1.00 69.38 96 GLY A CA 1
ATOM 704 C C . GLY A 1 96 ? -38.709 0.515 61.066 1.00 69.38 96 GLY A C 1
ATOM 705 O O . GLY A 1 96 ? -39.817 0.986 61.317 1.00 69.38 96 GLY A O 1
ATOM 706 N N . LEU A 1 97 ? -38.146 0.621 59.856 1.00 73.19 97 LEU A N 1
ATOM 707 C CA . LEU A 1 97 ? -38.979 0.860 58.679 1.00 73.19 97 LEU A CA 1
ATOM 708 C C . LEU A 1 97 ? -40.000 -0.287 58.608 1.00 73.19 97 LEU A C 1
ATOM 710 O O . LEU A 1 97 ? -39.610 -1.443 58.443 1.00 73.19 97 LEU A O 1
ATOM 714 N N . GLU A 1 98 ? -41.288 0.014 58.806 1.00 71.44 98 GLU A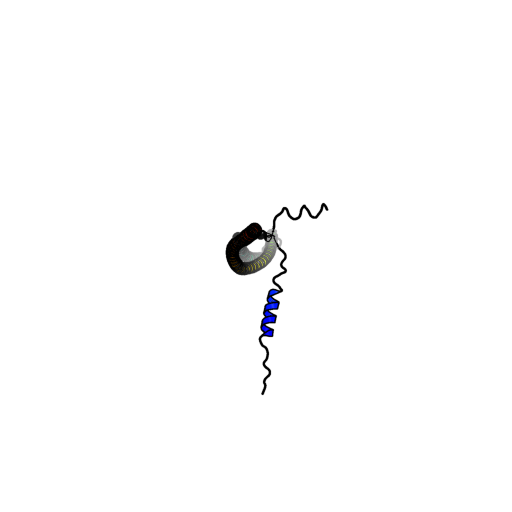 N 1
ATOM 715 C CA . GLU A 1 98 ? -42.326 -1.018 58.825 1.00 71.44 98 GLU A CA 1
ATOM 716 C C . GLU A 1 98 ? -42.289 -1.806 57.514 1.00 71.44 98 GLU A C 1
ATOM 718 O O . GLU A 1 98 ? -42.553 -1.272 56.428 1.00 71.44 98 GLU A O 1
ATOM 723 N N . ALA A 1 99 ? -41.945 -3.089 57.632 1.00 62.66 99 ALA A N 1
ATOM 724 C CA . ALA A 1 99 ? -42.025 -4.038 56.540 1.00 62.66 99 ALA A CA 1
ATOM 725 C C . ALA A 1 99 ? -43.481 -4.078 56.045 1.00 62.66 99 ALA A C 1
ATOM 727 O O . ALA A 1 99 ? -44.378 -4.470 56.789 1.00 62.66 99 ALA A O 1
ATOM 728 N N . GLY A 1 100 ? -43.707 -3.639 54.802 1.00 62.06 100 GLY A N 1
ATOM 729 C CA . GLY A 1 100 ? -45.040 -3.505 54.201 1.00 62.06 100 GLY A CA 1
ATOM 730 C C . GLY A 1 100 ? -45.626 -2.087 54.196 1.00 62.06 100 GLY A C 1
ATOM 731 O O . GLY A 1 100 ? -46.783 -1.919 53.814 1.00 62.06 100 GLY A O 1
ATOM 732 N N . SER A 1 101 ? -44.871 -1.058 54.603 1.00 78.25 101 SER A N 1
ATOM 733 C CA . SER A 1 101 ? -45.250 0.334 54.323 1.00 78.25 101 SER A CA 1
ATOM 734 C C . SER A 1 101 ? -45.037 0.679 52.841 1.00 78.25 101 SER A C 1
ATOM 736 O O . SER A 1 101 ? -44.102 0.192 52.209 1.00 78.25 101 SER A O 1
ATOM 738 N N . ALA A 1 102 ? -45.859 1.577 52.287 1.00 80.31 102 ALA A N 1
ATOM 739 C CA . ALA A 1 102 ? -45.730 1.997 50.885 1.00 80.31 102 ALA A CA 1
ATOM 740 C C . ALA A 1 102 ? -44.329 2.558 50.555 1.00 80.31 102 ALA A C 1
ATOM 742 O O . ALA A 1 102 ? -43.789 2.283 49.490 1.00 80.31 102 ALA A O 1
ATOM 743 N N . ALA A 1 103 ? -43.701 3.271 51.498 1.00 79.62 103 ALA A N 1
ATOM 744 C CA . ALA A 1 103 ? -42.350 3.811 51.336 1.00 79.62 103 ALA A CA 1
ATOM 745 C C . ALA A 1 103 ? -41.263 2.719 51.299 1.00 79.62 103 ALA A C 1
ATOM 747 O O . ALA A 1 103 ? -40.277 2.850 50.576 1.00 79.62 103 ALA A O 1
ATOM 748 N N . ALA A 1 104 ? -41.440 1.637 52.064 1.00 76.06 104 ALA A N 1
ATOM 749 C CA . ALA A 1 104 ? -40.572 0.466 52.007 1.00 76.06 104 ALA A CA 1
ATOM 750 C C . ALA A 1 104 ? -40.652 -0.218 50.631 1.00 76.06 104 ALA A C 1
ATOM 752 O O . ALA A 1 104 ? -39.618 -0.483 50.009 1.00 76.06 104 ALA A O 1
ATOM 753 N N . ASP A 1 105 ? -41.866 -0.440 50.125 1.00 81.06 105 ASP A N 1
ATOM 754 C CA . ASP A 1 105 ? -42.081 -1.086 48.828 1.00 81.06 105 ASP A CA 1
ATOM 755 C C . ASP A 1 105 ? -41.561 -0.233 47.657 1.00 81.06 105 ASP A C 1
ATOM 757 O O . ASP A 1 105 ? -40.904 -0.765 46.760 1.00 81.06 105 ASP A O 1
ATOM 761 N N . GLU A 1 106 ? -41.763 1.090 47.691 1.00 85.44 106 GLU A N 1
ATOM 762 C CA . GLU A 1 106 ? -41.205 2.031 46.705 1.00 85.44 106 GLU A CA 1
ATOM 763 C C . GLU A 1 106 ? -39.670 2.017 46.699 1.00 85.44 106 GLU A C 1
ATOM 765 O O . GLU A 1 106 ? -39.052 1.941 45.636 1.00 85.44 106 GLU A O 1
ATOM 770 N N . LEU A 1 107 ? -39.040 2.029 47.878 1.00 83.00 107 LEU A N 1
ATOM 771 C CA . LEU A 1 107 ? -37.583 1.978 48.008 1.00 83.00 107 LEU A CA 1
ATOM 772 C C . LEU A 1 107 ? -37.013 0.646 47.502 1.00 83.00 107 LEU A C 1
ATOM 774 O O . LEU A 1 107 ? -35.965 0.621 46.856 1.00 83.00 107 LEU A O 1
ATOM 778 N N . ARG A 1 108 ? -37.719 -0.463 47.747 1.00 81.88 108 ARG A N 1
ATOM 779 C CA . ARG A 1 108 ? -37.336 -1.790 47.250 1.00 81.88 108 ARG A CA 1
ATOM 780 C C . ARG A 1 108 ? -37.467 -1.880 45.730 1.00 81.88 108 ARG A C 1
ATOM 782 O O . ARG A 1 108 ? -36.561 -2.403 45.087 1.00 81.88 108 ARG A O 1
ATOM 789 N N . GLY A 1 109 ? -38.550 -1.341 45.168 1.00 86.81 109 GLY A N 1
ATOM 790 C CA . GLY A 1 109 ? -38.739 -1.222 43.721 1.00 86.81 109 GLY A CA 1
ATOM 791 C C . GLY A 1 109 ? -37.625 -0.402 43.073 1.00 86.81 109 GLY A C 1
ATOM 792 O O . GLY A 1 109 ? -36.990 -0.866 42.133 1.00 86.81 109 GLY A O 1
ATOM 793 N N . PHE A 1 110 ? -37.292 0.751 43.657 1.00 87.50 110 PHE A N 1
ATOM 794 C CA . PHE A 1 110 ? -36.222 1.614 43.161 1.00 87.50 110 PHE A CA 1
ATOM 795 C C . PHE A 1 110 ? -34.842 0.937 43.162 1.00 87.50 110 PHE A C 1
ATOM 797 O O . PHE A 1 110 ? -34.097 1.075 42.196 1.00 87.50 110 PHE A O 1
ATOM 804 N N . VAL A 1 111 ? -34.493 0.173 44.207 1.00 87.19 111 VAL A N 1
ATOM 805 C CA . VAL A 1 111 ? -33.228 -0.590 44.244 1.00 87.19 111 VAL A CA 1
ATOM 806 C C . VAL A 1 111 ? -33.204 -1.695 43.187 1.00 87.19 111 VAL A C 1
ATOM 808 O O . VAL A 1 111 ? -32.170 -1.910 42.554 1.00 87.19 111 VAL A O 1
ATOM 811 N N . VAL A 1 112 ? -34.328 -2.384 42.971 1.00 89.06 112 VAL A N 1
ATOM 812 C CA . VAL A 1 112 ? -34.448 -3.402 41.916 1.00 89.06 112 VAL A CA 1
ATOM 813 C C . VAL A 1 112 ? -34.274 -2.774 40.532 1.00 89.06 112 VAL A C 1
ATOM 815 O O . VAL A 1 112 ? -33.512 -3.308 39.725 1.00 89.06 112 VAL A O 1
ATOM 818 N N . ASP A 1 113 ? -34.904 -1.627 40.282 1.00 90.25 113 ASP A N 1
ATOM 819 C CA . ASP A 1 113 ? -34.792 -0.899 39.015 1.00 90.25 113 ASP A CA 1
ATOM 820 C C . ASP A 1 113 ? -33.358 -0.395 38.778 1.00 90.25 113 ASP A C 1
ATOM 822 O O . ASP A 1 113 ? -32.799 -0.616 37.704 1.00 90.25 113 ASP A O 1
ATOM 826 N N . LEU A 1 114 ? -32.712 0.186 39.799 1.00 88.12 114 LEU A N 1
ATOM 827 C CA . LEU A 1 114 ? -31.302 0.601 39.751 1.00 88.12 114 LEU A CA 1
ATOM 828 C C . LEU A 1 114 ? -30.366 -0.564 39.429 1.00 88.12 114 LEU A C 1
ATOM 830 O O . LEU A 1 114 ? -29.441 -0.422 38.631 1.00 88.12 114 LEU A O 1
ATOM 834 N N . ARG A 1 115 ? -30.598 -1.726 40.046 1.00 88.31 115 ARG A N 1
ATOM 835 C CA . ARG A 1 115 ? -29.795 -2.926 39.805 1.00 88.31 115 ARG A CA 1
ATOM 836 C C . ARG A 1 115 ? -29.992 -3.453 38.387 1.00 88.31 115 ARG A C 1
ATOM 838 O O . ARG A 1 115 ? -29.011 -3.789 37.731 1.00 88.31 115 ARG A O 1
ATOM 845 N N . ALA A 1 116 ? -31.229 -3.466 37.895 1.00 91.62 116 ALA A N 1
ATOM 846 C CA . ALA A 1 116 ? -31.527 -3.851 36.520 1.00 91.62 116 ALA A CA 1
ATOM 847 C C . ALA A 1 116 ? -30.875 -2.897 35.501 1.00 91.62 116 ALA A C 1
ATOM 849 O O . ALA A 1 116 ? -30.320 -3.346 34.496 1.00 91.62 116 ALA A O 1
ATOM 850 N N . GLU A 1 117 ? -30.891 -1.589 35.766 1.00 90.88 117 GLU A N 1
ATOM 851 C CA . GLU A 1 117 ? -30.243 -0.585 34.918 1.00 90.88 117 GLU A CA 1
ATOM 852 C C . GLU A 1 117 ? -28.710 -0.711 34.951 1.00 90.88 117 GLU A C 1
ATOM 854 O O . GLU A 1 117 ? -28.059 -0.646 33.902 1.00 90.88 117 GLU A O 1
ATOM 859 N N . LEU A 1 118 ? -28.129 -0.981 36.125 1.00 89.12 118 LEU A N 1
ATOM 860 C CA . LEU A 1 118 ? -26.699 -1.246 36.285 1.00 89.12 118 LEU A CA 1
ATOM 861 C C . LEU A 1 118 ? -26.265 -2.501 35.515 1.00 89.12 118 LEU A C 1
ATOM 863 O O . LEU A 1 118 ? -25.294 -2.442 34.759 1.00 89.12 118 LEU A O 1
ATOM 867 N N . ASP A 1 119 ? -26.997 -3.607 35.656 1.00 88.94 119 ASP A N 1
ATOM 868 C CA . ASP A 1 119 ? -26.718 -4.860 34.947 1.00 88.94 119 ASP A CA 1
ATOM 869 C C . ASP A 1 119 ? -26.828 -4.669 33.423 1.00 88.94 119 ASP A C 1
ATOM 871 O O . ASP A 1 119 ? -25.951 -5.100 32.670 1.00 88.94 119 ASP A O 1
ATOM 875 N N . SER A 1 120 ? -27.845 -3.936 32.956 1.00 92.00 120 SER A N 1
ATOM 876 C CA . SER A 1 120 ? -27.988 -3.563 31.541 1.00 92.00 120 SER A CA 1
ATOM 877 C C . SER A 1 120 ? -26.803 -2.724 31.038 1.00 92.00 120 SER A C 1
ATOM 879 O O . SER A 1 120 ? -26.282 -2.953 29.943 1.00 92.00 120 SER A O 1
ATOM 881 N N . SER A 1 121 ? -26.329 -1.773 31.846 1.00 86.56 121 SER A N 1
ATOM 882 C CA . SER A 1 121 ? -25.174 -0.928 31.522 1.00 86.56 121 SER A CA 1
ATOM 883 C C . SER A 1 121 ? -23.861 -1.724 31.461 1.00 86.56 121 SER A C 1
ATOM 885 O O . SER A 1 121 ? -23.035 -1.497 30.571 1.00 86.56 121 SER A O 1
ATOM 887 N N . ILE A 1 122 ? -23.687 -2.724 32.336 1.00 88.88 122 ILE A N 1
ATOM 888 C CA . ILE A 1 122 ? -22.556 -3.666 32.294 1.00 88.88 122 ILE A CA 1
ATOM 889 C C . ILE A 1 122 ? -22.552 -4.447 30.978 1.00 88.88 122 ILE A C 1
ATOM 891 O O . ILE A 1 122 ? -21.529 -4.465 30.290 1.00 88.88 122 ILE A O 1
ATOM 895 N N . VAL A 1 123 ? -23.691 -5.016 30.576 1.00 92.44 123 VAL A N 1
ATOM 896 C CA . VAL A 1 123 ? -23.806 -5.765 29.312 1.00 92.44 123 VAL A CA 1
ATOM 897 C C . VAL A 1 123 ? -23.504 -4.871 28.104 1.00 92.44 123 VAL A C 1
ATOM 899 O O . VAL A 1 123 ? -22.756 -5.264 27.204 1.00 92.44 123 VAL A O 1
ATOM 902 N N . ALA A 1 124 ? -24.027 -3.641 28.088 1.00 88.94 124 ALA A N 1
ATOM 903 C CA . ALA A 1 124 ? -23.750 -2.681 27.021 1.00 88.94 124 ALA A CA 1
ATOM 904 C C . ALA A 1 124 ? -22.252 -2.338 26.930 1.00 88.94 124 ALA A C 1
ATOM 906 O O . ALA A 1 124 ? -21.689 -2.283 25.831 1.00 88.94 124 ALA A O 1
ATOM 907 N N . ARG A 1 125 ? -21.579 -2.166 28.075 1.00 87.81 125 ARG A N 1
ATOM 908 C CA . ARG A 1 125 ? -20.131 -1.939 28.134 1.00 87.81 125 ARG A CA 1
ATOM 909 C C . ARG A 1 125 ? -19.348 -3.135 27.603 1.00 87.81 125 ARG A C 1
ATOM 911 O O . ARG A 1 125 ? -18.434 -2.940 26.806 1.00 87.81 125 ARG A O 1
ATOM 918 N N . GLU A 1 126 ? -19.676 -4.351 28.024 1.00 91.12 126 GLU A N 1
ATOM 919 C CA . GLU A 1 126 ? -18.992 -5.562 27.556 1.00 91.12 126 GLU A CA 1
ATOM 920 C C . GLU A 1 126 ? -19.120 -5.724 26.037 1.00 91.12 126 GLU A C 1
ATOM 922 O O . GLU A 1 126 ? -18.124 -5.979 25.355 1.00 91.12 126 GLU A O 1
ATOM 927 N N . SER A 1 127 ? -20.310 -5.461 25.487 1.00 91.06 127 SER A N 1
ATOM 928 C CA . SER A 1 127 ? -20.531 -5.439 24.039 1.00 91.06 127 SER A CA 1
ATOM 929 C C . SER A 1 127 ? -19.695 -4.363 23.336 1.00 91.06 127 SER A C 1
ATOM 931 O O . SER A 1 127 ? -19.123 -4.626 22.277 1.00 91.06 127 SER A O 1
ATOM 933 N N . ALA A 1 128 ? -19.606 -3.155 23.899 1.00 85.50 128 ALA A N 1
ATOM 934 C CA . ALA A 1 128 ? -18.806 -2.072 23.328 1.00 85.50 128 ALA A CA 1
ATOM 935 C C . ALA A 1 128 ? -17.301 -2.389 23.361 1.00 85.50 128 ALA A C 1
ATOM 937 O O . ALA A 1 128 ? -16.592 -2.128 22.389 1.00 85.50 128 ALA A O 1
ATOM 938 N N . VAL A 1 129 ? -16.812 -3.005 24.442 1.00 90.44 129 VAL A N 1
ATOM 939 C CA . VAL A 1 129 ? -15.419 -3.461 24.569 1.00 90.44 129 VAL A CA 1
ATOM 940 C C . VAL A 1 129 ? -15.109 -4.571 23.563 1.00 90.44 129 VAL A C 1
ATOM 942 O O . VAL A 1 129 ? -14.044 -4.554 22.944 1.00 90.44 129 VAL A O 1
ATOM 945 N N . ALA A 1 130 ? -16.028 -5.516 23.354 1.00 91.31 130 ALA A N 1
ATOM 946 C CA . ALA A 1 130 ? -15.864 -6.562 22.346 1.00 91.31 130 ALA A CA 1
ATOM 947 C C . ALA A 1 130 ? -15.749 -5.971 20.930 1.00 91.31 130 ALA A C 1
ATOM 949 O O . ALA A 1 130 ? -14.802 -6.293 20.209 1.00 91.31 130 ALA A O 1
ATOM 950 N N . ALA A 1 131 ? -16.642 -5.043 20.570 1.00 89.75 131 ALA A N 1
ATOM 951 C CA . ALA A 1 131 ? -16.593 -4.340 19.288 1.00 89.75 131 ALA A CA 1
ATOM 952 C C . ALA A 1 131 ? -15.294 -3.527 19.123 1.00 89.75 131 ALA A C 1
ATOM 954 O O . ALA A 1 131 ? -14.661 -3.556 18.068 1.00 89.75 131 ALA A O 1
ATOM 955 N N . LEU A 1 132 ? -14.841 -2.849 20.182 1.00 90.31 132 LEU A N 1
ATOM 956 C CA . LEU A 1 132 ? -13.572 -2.122 20.184 1.00 90.31 132 LEU A CA 1
ATOM 957 C C . LEU A 1 132 ? -12.387 -3.058 19.901 1.00 90.31 132 LEU A C 1
ATOM 959 O O . LEU A 1 132 ? -11.545 -2.750 19.059 1.00 90.31 132 LEU A O 1
ATOM 963 N N . ASN A 1 133 ? -12.337 -4.226 20.541 1.00 90.12 133 ASN A N 1
ATOM 964 C CA . ASN A 1 133 ? -11.273 -5.204 20.311 1.00 90.12 133 ASN A CA 1
ATOM 965 C C . ASN A 1 133 ? -11.275 -5.744 18.873 1.00 90.12 133 ASN A C 1
ATOM 967 O O . ASN A 1 133 ? -10.208 -5.894 18.274 1.00 90.12 133 ASN A O 1
ATOM 971 N N . GLU A 1 134 ? -12.451 -5.980 18.289 1.00 92.06 134 GLU A N 1
ATOM 972 C CA . GLU A 1 134 ? -12.572 -6.385 16.885 1.00 92.06 134 GLU A CA 1
ATOM 973 C C . GLU A 1 134 ? -12.060 -5.291 15.935 1.00 92.06 134 GLU A C 1
ATOM 975 O O . GLU A 1 134 ? -11.273 -5.570 15.026 1.00 92.06 134 GLU A O 1
ATOM 980 N N . THR A 1 135 ? -12.414 -4.026 16.185 1.00 89.31 135 THR A N 1
ATOM 981 C CA . THR A 1 135 ? -11.913 -2.903 15.373 1.00 89.31 135 THR A CA 1
ATOM 982 C C . THR A 1 135 ? -10.399 -2.716 15.496 1.00 89.31 135 THR A C 1
ATOM 984 O O . THR A 1 135 ? -9.743 -2.462 14.486 1.00 89.31 135 THR A O 1
ATOM 987 N N . LYS A 1 136 ? -9.808 -2.930 16.681 1.00 88.38 136 LYS A N 1
ATOM 988 C CA . LYS A 1 136 ? -8.346 -2.943 16.876 1.00 88.38 136 LYS A CA 1
ATOM 989 C C . LYS A 1 136 ? -7.662 -4.060 16.089 1.00 88.38 136 LYS A C 1
ATOM 991 O O . LYS A 1 136 ? -6.621 -3.838 15.468 1.00 88.38 136 LYS A O 1
ATOM 996 N N . ALA A 1 137 ? -8.242 -5.259 16.086 1.00 90.38 137 ALA A N 1
ATOM 997 C CA . ALA A 1 137 ? -7.733 -6.378 15.295 1.00 90.38 137 ALA A CA 1
ATOM 998 C C . ALA A 1 137 ? -7.819 -6.092 13.782 1.00 90.38 137 ALA A C 1
ATOM 1000 O O . ALA A 1 137 ? -6.905 -6.418 13.022 1.00 90.38 137 ALA A O 1
ATOM 1001 N N . ALA A 1 138 ? -8.889 -5.434 13.331 1.00 86.81 138 ALA A N 1
ATOM 1002 C CA . ALA A 1 138 ? -9.023 -5.006 11.941 1.00 86.81 138 ALA A CA 1
ATOM 1003 C C . ALA A 1 138 ? -8.005 -3.914 11.568 1.00 86.81 138 ALA A C 1
ATOM 1005 O O . ALA A 1 138 ? -7.411 -3.980 10.490 1.00 86.81 138 ALA A O 1
ATOM 1006 N N . LEU A 1 139 ? -7.770 -2.947 12.462 1.00 87.88 139 LEU A N 1
ATOM 1007 C CA . LEU A 1 139 ? -6.798 -1.869 12.270 1.00 87.88 139 LEU A CA 1
ATOM 1008 C C . LEU A 1 139 ? -5.374 -2.421 12.144 1.00 87.88 139 LEU A C 1
ATOM 1010 O O . LEU A 1 139 ? -4.708 -2.167 11.146 1.00 87.88 139 LEU A O 1
ATOM 1014 N N . THR A 1 140 ? -4.949 -3.266 13.083 1.00 90.31 140 THR A N 1
ATOM 1015 C CA . THR A 1 140 ? -3.625 -3.917 13.040 1.00 90.31 140 THR A CA 1
ATOM 1016 C C . THR A 1 140 ? -3.428 -4.759 11.777 1.00 90.31 140 THR A C 1
ATOM 1018 O O . THR A 1 140 ? -2.370 -4.709 11.146 1.00 90.31 140 THR A O 1
ATOM 1021 N N . LYS A 1 141 ? -4.459 -5.487 11.329 1.00 91.56 141 LYS A N 1
ATOM 1022 C CA . LYS A 1 141 ? -4.414 -6.222 10.055 1.00 91.56 141 LYS A CA 1
ATOM 1023 C C . LYS A 1 141 ? -4.267 -5.284 8.850 1.00 91.56 141 LYS A C 1
ATOM 1025 O O . LYS A 1 141 ? -3.526 -5.597 7.917 1.00 91.56 141 LYS A O 1
ATOM 1030 N N . ALA A 1 142 ? -4.959 -4.145 8.856 1.00 85.00 142 ALA A N 1
ATOM 1031 C CA . ALA A 1 142 ? -4.859 -3.141 7.801 1.00 85.00 142 ALA A CA 1
ATOM 1032 C C . ALA A 1 142 ? -3.477 -2.465 7.775 1.00 85.00 142 ALA A C 1
ATOM 1034 O O . ALA A 1 142 ? -2.911 -2.277 6.698 1.00 85.00 142 ALA A O 1
ATOM 1035 N N . GLU A 1 143 ? -2.899 -2.162 8.938 1.00 86.62 143 GLU A N 1
ATOM 1036 C CA . GLU A 1 143 ? -1.533 -1.643 9.071 1.00 86.62 143 GLU A CA 1
ATOM 1037 C C . GLU A 1 143 ? -0.502 -2.635 8.522 1.00 86.62 143 GLU A C 1
ATOM 1039 O O . GLU A 1 143 ? 0.355 -2.257 7.721 1.00 86.62 143 GLU A O 1
ATOM 1044 N N . GLN A 1 144 ? -0.619 -3.922 8.867 1.00 91.25 144 GLN A N 1
ATOM 1045 C CA . GLN A 1 144 ? 0.275 -4.959 8.351 1.00 91.25 144 GLN A CA 1
ATOM 1046 C C . GLN A 1 144 ? 0.183 -5.089 6.823 1.00 91.25 144 GLN A C 1
ATOM 1048 O O . GLN A 1 144 ? 1.211 -5.173 6.147 1.00 91.25 144 GLN A O 1
ATOM 1053 N N . ALA A 1 145 ? -1.030 -5.057 6.265 1.00 86.38 145 ALA A N 1
ATOM 1054 C CA . ALA A 1 145 ? -1.230 -5.059 4.817 1.00 86.38 145 ALA A CA 1
ATOM 1055 C C . ALA A 1 145 ? -0.625 -3.807 4.153 1.00 86.38 145 ALA A C 1
ATOM 1057 O O . ALA A 1 145 ? -0.016 -3.897 3.088 1.00 86.38 145 ALA A O 1
ATOM 1058 N N . ASN A 1 146 ? -0.735 -2.638 4.793 1.00 87.38 146 ASN A N 1
ATOM 1059 C CA . ASN A 1 146 ? -0.134 -1.399 4.302 1.00 87.38 146 ASN A CA 1
ATOM 1060 C C . ASN A 1 146 ? 1.401 -1.490 4.269 1.00 87.38 146 ASN A C 1
ATOM 1062 O O . ASN A 1 146 ? 2.015 -1.110 3.274 1.00 87.38 146 ASN A O 1
ATOM 1066 N N . LEU A 1 147 ? 2.022 -2.047 5.315 1.00 88.38 147 LEU A N 1
ATOM 1067 C CA . LEU A 1 147 ? 3.470 -2.271 5.364 1.00 88.38 147 LEU A CA 1
ATOM 1068 C C . LEU A 1 147 ? 3.949 -3.211 4.248 1.00 88.38 147 LEU A C 1
ATOM 1070 O O . LEU A 1 147 ? 4.960 -2.930 3.604 1.00 88.38 147 LEU A O 1
ATOM 1074 N N . GLN A 1 148 ? 3.205 -4.285 3.971 1.00 90.75 148 GLN A N 1
ATOM 1075 C CA . GLN A 1 148 ? 3.506 -5.190 2.858 1.00 90.75 148 GLN A CA 1
ATOM 1076 C C . GLN A 1 148 ? 3.437 -4.463 1.512 1.00 90.75 148 GLN A C 1
ATOM 1078 O O . GLN A 1 148 ? 4.406 -4.490 0.753 1.00 90.75 148 GLN A O 1
ATOM 1083 N N . LEU A 1 149 ? 2.357 -3.722 1.256 1.00 90.81 149 LEU A N 1
ATOM 1084 C CA . LEU A 1 149 ? 2.206 -2.938 0.028 1.00 90.81 149 LEU A CA 1
ATOM 1085 C C . LEU A 1 149 ? 3.324 -1.903 -0.146 1.00 90.81 149 LEU A C 1
ATOM 1087 O O . LEU A 1 149 ? 3.825 -1.725 -1.255 1.00 90.81 149 LEU A O 1
ATOM 1091 N N . ARG A 1 150 ? 3.765 -1.237 0.931 1.00 87.00 150 ARG A N 1
ATOM 1092 C CA . ARG A 1 150 ? 4.925 -0.330 0.872 1.00 87.00 150 ARG A CA 1
ATOM 1093 C C . ARG A 1 150 ? 6.186 -1.060 0.428 1.00 87.00 150 ARG A C 1
ATOM 1095 O O . ARG A 1 150 ? 6.869 -0.577 -0.470 1.00 87.00 150 ARG A O 1
ATOM 1102 N N . SER A 1 151 ? 6.457 -2.230 1.007 1.00 90.50 151 SER A N 1
ATOM 1103 C CA . SER A 1 151 ? 7.631 -3.030 0.643 1.00 90.50 151 SER A CA 1
ATOM 1104 C C . SER A 1 151 ? 7.597 -3.482 -0.823 1.00 90.50 151 SER A C 1
ATOM 1106 O O . SER A 1 151 ? 8.611 -3.419 -1.518 1.00 90.50 151 SER A O 1
ATOM 1108 N N . GLU A 1 152 ? 6.421 -3.850 -1.339 1.00 92.44 152 GLU A N 1
ATOM 1109 C CA . GLU A 1 152 ? 6.240 -4.218 -2.746 1.00 92.44 152 GLU A CA 1
ATOM 1110 C C . GLU A 1 152 ? 6.454 -3.021 -3.678 1.00 92.44 152 GLU A C 1
ATOM 1112 O O . GLU A 1 152 ? 7.117 -3.145 -4.709 1.00 92.44 152 GLU A O 1
ATOM 1117 N N . ILE A 1 153 ? 5.946 -1.841 -3.309 1.00 89.81 153 ILE A N 1
ATOM 1118 C CA . ILE A 1 153 ? 6.157 -0.600 -4.066 1.00 89.81 153 ILE A CA 1
ATOM 1119 C C . ILE A 1 153 ? 7.645 -0.241 -4.122 1.00 89.81 153 ILE A C 1
ATOM 1121 O O . ILE A 1 153 ? 8.140 0.138 -5.186 1.00 89.81 153 ILE A O 1
ATOM 1125 N N . GLU A 1 154 ? 8.372 -0.377 -3.014 1.00 91.75 154 GLU A N 1
ATOM 1126 C CA . GLU A 1 154 ? 9.818 -0.141 -2.969 1.00 91.75 154 GLU A CA 1
ATOM 1127 C C . GLU A 1 154 ? 10.584 -1.143 -3.841 1.00 91.75 154 GLU A C 1
ATOM 1129 O O . GLU A 1 154 ? 11.435 -0.740 -4.640 1.00 91.75 154 GLU A O 1
ATOM 1134 N N . ALA A 1 155 ? 10.231 -2.430 -3.777 1.00 92.12 155 ALA A N 1
ATOM 1135 C CA . ALA A 1 155 ? 10.819 -3.459 -4.631 1.00 92.12 155 ALA A CA 1
ATOM 1136 C C . ALA A 1 155 ? 10.569 -3.177 -6.124 1.00 92.12 155 ALA A C 1
ATOM 1138 O O . ALA A 1 155 ? 11.501 -3.226 -6.934 1.00 92.12 155 ALA A O 1
ATOM 1139 N N . MET A 1 156 ? 9.340 -2.802 -6.494 1.00 90.62 156 MET A N 1
ATOM 1140 C CA . MET A 1 156 ? 9.000 -2.396 -7.862 1.00 90.62 156 MET A CA 1
ATOM 1141 C C . MET A 1 156 ? 9.750 -1.132 -8.293 1.00 90.62 156 MET A C 1
ATOM 1143 O O . MET A 1 156 ? 10.178 -1.033 -9.441 1.00 90.62 156 MET A O 1
ATOM 1147 N N . ALA A 1 157 ? 9.956 -0.164 -7.396 1.00 89.50 157 ALA A N 1
ATOM 1148 C CA . ALA A 1 157 ? 10.717 1.044 -7.704 1.00 89.50 157 ALA A CA 1
ATOM 1149 C C . ALA A 1 157 ? 12.190 0.730 -8.021 1.00 89.50 157 ALA A C 1
ATOM 1151 O O . ALA A 1 157 ? 12.748 1.309 -8.955 1.00 89.50 157 ALA A O 1
ATOM 1152 N N . VAL A 1 158 ? 12.806 -0.207 -7.292 1.00 93.06 158 VAL A N 1
ATOM 1153 C CA . VAL A 1 158 ? 14.171 -0.686 -7.575 1.00 93.06 158 VAL A CA 1
ATOM 1154 C C . VAL A 1 158 ? 14.229 -1.398 -8.928 1.00 93.06 158 VAL A C 1
ATOM 1156 O O . VAL A 1 158 ? 15.105 -1.099 -9.741 1.00 93.06 158 VAL A O 1
ATOM 1159 N N . GLN A 1 159 ? 13.273 -2.285 -9.215 1.00 92.19 159 GLN A N 1
ATOM 1160 C CA . GLN A 1 159 ? 13.204 -2.977 -10.506 1.00 92.19 159 GLN A CA 1
ATOM 1161 C C . GLN A 1 159 ? 13.013 -2.003 -11.675 1.00 92.19 159 GLN A C 1
ATOM 1163 O O . GLN A 1 159 ? 13.708 -2.109 -12.684 1.00 92.19 159 GLN A O 1
ATOM 1168 N N . ASN A 1 160 ? 12.128 -1.016 -11.524 1.00 92.12 160 ASN A N 1
ATOM 1169 C CA . ASN A 1 160 ? 11.878 -0.003 -12.547 1.00 92.12 160 ASN A CA 1
ATOM 1170 C C . ASN A 1 160 ? 13.121 0.842 -12.843 1.00 92.12 160 ASN A C 1
ATOM 1172 O O . ASN A 1 160 ? 13.382 1.128 -14.008 1.00 92.12 160 ASN A O 1
ATOM 1176 N N . LYS A 1 161 ? 13.918 1.199 -11.826 1.00 92.69 161 LYS A N 1
ATOM 1177 C CA . LYS A 1 161 ? 15.210 1.874 -12.043 1.00 92.69 161 LYS A CA 1
ATOM 1178 C C . LYS A 1 161 ? 16.163 1.010 -12.867 1.00 92.69 161 LYS A C 1
ATOM 1180 O O . LYS A 1 161 ? 16.685 1.483 -13.869 1.00 92.69 161 LYS A O 1
ATOM 1185 N N . GLY A 1 162 ? 16.307 -0.269 -12.516 1.00 92.56 162 GLY A N 1
ATOM 1186 C CA . GLY A 1 162 ? 17.159 -1.188 -13.276 1.00 92.56 162 GLY A CA 1
ATOM 1187 C C . GLY A 1 162 ? 16.687 -1.403 -14.720 1.00 92.56 162 GLY A C 1
ATOM 1188 O O . GLY A 1 162 ? 17.504 -1.548 -15.627 1.00 92.56 162 GLY A O 1
ATOM 1189 N N . LEU A 1 163 ? 15.374 -1.407 -14.967 1.00 93.12 163 LEU A N 1
ATOM 1190 C CA . LEU A 1 163 ? 14.825 -1.473 -16.325 1.00 93.12 163 LEU A CA 1
ATOM 1191 C C . LEU A 1 163 ? 15.072 -0.185 -17.117 1.00 93.12 163 LEU A C 1
ATOM 1193 O O . LEU A 1 163 ? 15.403 -0.274 -18.298 1.00 93.12 163 LEU A O 1
ATOM 1197 N N . LEU A 1 164 ? 14.946 0.986 -16.486 1.00 93.38 164 LEU A N 1
ATOM 1198 C CA . LEU A 1 164 ? 15.251 2.272 -17.118 1.00 93.38 164 LEU A CA 1
ATOM 1199 C C . LEU A 1 164 ? 16.720 2.358 -17.533 1.00 93.38 164 LEU A C 1
ATOM 1201 O O . LEU A 1 164 ? 16.990 2.691 -18.681 1.00 93.38 164 LEU A O 1
ATOM 1205 N N . GLU A 1 165 ? 17.647 1.972 -16.655 1.00 89.81 165 GLU A N 1
ATOM 1206 C CA . GLU A 1 165 ? 19.085 1.949 -16.962 1.00 89.81 165 GLU A CA 1
ATOM 1207 C C . GLU A 1 165 ? 19.399 1.027 -18.151 1.00 89.81 165 GLU A C 1
ATOM 1209 O O . GLU A 1 165 ? 20.116 1.409 -19.074 1.00 89.81 165 GLU A O 1
ATOM 1214 N N . ARG A 1 166 ? 18.806 -0.175 -18.187 1.00 91.75 166 ARG A N 1
ATOM 1215 C CA . ARG A 1 166 ? 18.975 -1.111 -19.316 1.00 91.75 166 ARG A CA 1
ATOM 1216 C C . ARG A 1 166 ? 18.394 -0.572 -20.618 1.00 91.75 166 ARG A C 1
ATOM 1218 O O . ARG A 1 166 ? 18.936 -0.843 -21.688 1.00 91.75 166 ARG A O 1
ATOM 1225 N N . LEU A 1 167 ? 17.275 0.142 -20.542 1.00 94.31 167 LEU A N 1
ATOM 1226 C CA . LEU A 1 167 ? 16.632 0.741 -21.706 1.00 94.31 167 LEU A CA 1
ATOM 1227 C C . LEU A 1 167 ? 17.465 1.910 -22.236 1.00 94.31 167 LEU A C 1
ATOM 1229 O O . LEU A 1 167 ? 17.655 2.012 -23.445 1.00 94.31 167 LEU A O 1
ATOM 1233 N N . GLU A 1 168 ? 18.014 2.738 -21.352 1.00 91.00 168 GLU A N 1
ATOM 1234 C CA . GLU A 1 168 ? 18.931 3.822 -21.704 1.00 91.00 168 GLU A CA 1
ATOM 1235 C C . GLU A 1 168 ? 20.219 3.279 -22.343 1.00 91.00 168 GLU A C 1
ATOM 1237 O O . GLU A 1 168 ? 20.632 3.744 -23.409 1.00 91.00 168 GLU A O 1
ATOM 1242 N N . GLU A 1 169 ? 20.788 2.206 -21.785 1.00 91.12 169 GLU A N 1
ATOM 1243 C CA . GLU A 1 169 ? 21.926 1.509 -22.385 1.00 91.12 169 GLU A CA 1
ATOM 1244 C C . GLU A 1 169 ? 21.575 0.945 -23.771 1.00 91.12 169 GLU A C 1
ATOM 1246 O O . GLU A 1 169 ? 22.319 1.147 -24.734 1.00 91.12 169 GLU A O 1
ATOM 1251 N N . ALA A 1 170 ? 20.431 0.273 -23.919 1.00 90.94 170 ALA A N 1
ATOM 1252 C CA . ALA A 1 170 ? 19.987 -0.244 -25.211 1.00 90.94 170 ALA A CA 1
ATOM 1253 C C . ALA A 1 170 ? 19.778 0.880 -26.238 1.00 90.94 170 ALA A C 1
ATOM 1255 O O . ALA A 1 170 ? 20.205 0.743 -27.386 1.00 90.94 170 ALA A O 1
ATOM 1256 N N . ASN A 1 171 ? 19.187 2.003 -25.826 1.00 91.81 171 ASN A N 1
ATOM 1257 C CA . ASN A 1 171 ? 18.980 3.160 -26.689 1.00 91.81 171 ASN A CA 1
ATOM 1258 C C . ASN A 1 171 ? 20.318 3.753 -27.157 1.00 91.81 171 ASN A C 1
ATOM 1260 O O . ASN A 1 171 ? 20.507 3.980 -28.351 1.00 91.81 171 ASN A O 1
ATOM 1264 N N . SER A 1 172 ? 21.296 3.884 -26.253 1.00 89.06 172 SER A N 1
ATOM 1265 C CA . SER A 1 172 ? 22.648 4.342 -26.607 1.00 89.06 172 SER A CA 1
ATOM 1266 C C . SER A 1 172 ? 23.323 3.435 -27.648 1.00 89.06 172 SER A C 1
ATOM 1268 O O . SER A 1 172 ? 23.944 3.911 -28.602 1.00 89.06 172 SER A O 1
ATOM 1270 N N . ARG A 1 173 ? 23.146 2.112 -27.532 1.00 88.56 173 ARG A N 1
ATOM 1271 C CA . ARG A 1 173 ? 23.678 1.136 -28.495 1.00 88.56 173 ARG A CA 1
ATOM 1272 C C . ARG A 1 173 ? 22.995 1.257 -29.859 1.00 88.56 173 ARG A C 1
ATOM 1274 O O . ARG A 1 173 ? 23.668 1.141 -30.883 1.00 88.56 173 ARG A O 1
ATOM 1281 N N . ILE A 1 174 ? 21.685 1.510 -29.884 1.00 89.88 174 ILE A N 1
ATOM 1282 C CA . ILE A 1 174 ? 20.931 1.748 -31.122 1.00 89.88 174 ILE A CA 1
ATOM 1283 C C . ILE A 1 174 ? 21.426 3.024 -31.811 1.00 89.88 174 ILE A C 1
ATOM 1285 O O . ILE A 1 174 ? 21.689 2.992 -33.012 1.00 89.88 174 ILE A O 1
ATOM 1289 N N . GLU A 1 175 ? 21.630 4.117 -31.074 1.00 88.94 175 GLU A N 1
ATOM 1290 C CA . GLU A 1 175 ? 22.163 5.365 -31.635 1.00 88.94 175 GLU A CA 1
ATOM 1291 C C . GLU A 1 175 ? 23.546 5.180 -32.271 1.00 88.94 175 GLU A C 1
ATOM 1293 O O . GLU A 1 175 ? 23.804 5.691 -33.365 1.00 88.94 175 GLU A O 1
ATOM 1298 N N . ILE A 1 176 ? 24.432 4.415 -31.626 1.00 90.88 176 ILE A N 1
ATOM 1299 C CA . ILE A 1 176 ? 25.738 4.060 -32.197 1.00 90.88 176 ILE A CA 1
ATOM 1300 C C . ILE A 1 176 ? 25.552 3.247 -33.485 1.00 90.88 176 ILE A C 1
ATOM 1302 O O . ILE A 1 176 ? 26.179 3.549 -34.501 1.00 90.88 176 ILE A O 1
ATOM 1306 N N . GLY A 1 177 ? 24.659 2.253 -33.476 1.00 87.75 177 GLY A N 1
ATOM 1307 C CA . GLY A 1 177 ? 24.345 1.446 -34.655 1.00 87.75 177 GLY A CA 1
ATOM 1308 C C . GLY A 1 177 ? 23.834 2.276 -35.837 1.00 87.75 177 GLY A C 1
ATOM 1309 O O . GLY A 1 177 ? 24.256 2.048 -36.971 1.00 87.75 177 GLY A O 1
ATOM 1310 N N . ILE A 1 178 ? 22.989 3.280 -35.579 1.00 89.81 178 ILE A N 1
ATOM 1311 C CA . ILE A 1 178 ? 22.489 4.213 -36.600 1.00 89.81 178 ILE A CA 1
ATOM 1312 C C . ILE A 1 178 ? 23.637 5.035 -37.197 1.00 89.81 178 ILE A C 1
ATOM 1314 O O . ILE A 1 178 ? 23.717 5.164 -38.419 1.00 89.81 178 ILE A O 1
ATOM 1318 N N . LYS A 1 179 ? 24.556 5.549 -36.370 1.00 91.56 179 LYS A N 1
ATOM 1319 C CA . LYS A 1 179 ? 25.729 6.302 -36.854 1.00 91.56 179 LYS A CA 1
ATOM 1320 C C . LYS A 1 179 ? 26.627 5.439 -37.739 1.00 91.56 179 LYS A C 1
ATOM 1322 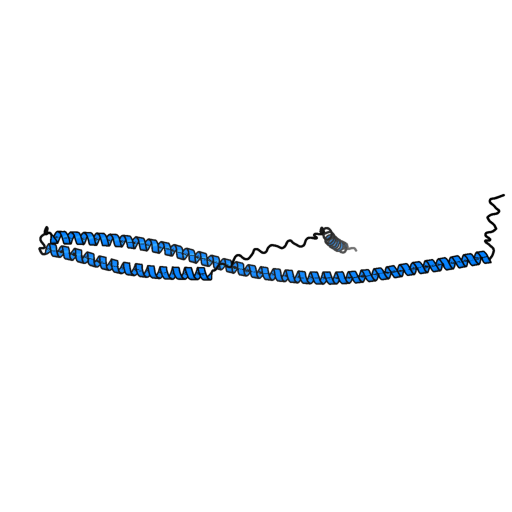O O . LYS A 1 179 ? 26.980 5.860 -38.836 1.00 91.56 179 LYS A O 1
ATOM 1327 N N . ILE A 1 180 ? 26.915 4.207 -37.318 1.00 87.88 180 ILE A N 1
ATOM 1328 C CA . ILE A 1 180 ? 27.716 3.257 -38.107 1.00 87.88 180 ILE A CA 1
ATOM 1329 C C . ILE A 1 180 ? 27.027 2.933 -39.439 1.00 87.88 180 ILE A C 1
ATOM 1331 O O . ILE A 1 180 ? 27.681 2.870 -40.481 1.00 87.88 180 ILE A O 1
ATOM 1335 N N . ALA A 1 181 ? 25.706 2.734 -39.433 1.00 87.81 181 ALA A N 1
ATOM 1336 C CA . ALA A 1 181 ? 24.950 2.494 -40.658 1.00 87.81 181 ALA A CA 1
ATOM 1337 C C . ALA A 1 181 ? 25.027 3.697 -41.613 1.00 87.81 181 ALA A C 1
ATOM 1339 O O . ALA A 1 181 ? 25.309 3.507 -42.795 1.00 87.81 181 ALA A O 1
ATOM 1340 N N . ALA A 1 182 ? 24.874 4.919 -41.095 1.00 89.31 182 ALA A N 1
ATOM 1341 C CA . ALA A 1 182 ? 24.994 6.145 -41.879 1.00 89.31 182 ALA A CA 1
ATOM 1342 C C . ALA A 1 182 ? 26.403 6.321 -42.477 1.00 89.31 182 ALA A C 1
ATOM 1344 O O . ALA A 1 182 ? 26.540 6.631 -43.661 1.00 89.31 182 ALA A O 1
ATOM 1345 N N . GLU A 1 183 ? 27.458 6.062 -41.699 1.00 89.31 183 GLU A N 1
ATOM 1346 C CA . GLU A 1 183 ? 28.846 6.097 -42.180 1.00 89.31 183 GLU A CA 1
ATOM 1347 C C . GLU A 1 183 ? 29.102 5.057 -43.277 1.00 89.31 183 GLU A C 1
ATOM 1349 O O . GLU A 1 183 ? 29.727 5.353 -44.299 1.00 89.31 183 GLU A O 1
ATOM 1354 N N . ARG A 1 184 ? 28.581 3.838 -43.099 1.00 84.81 184 ARG A N 1
ATOM 1355 C CA . ARG A 1 184 ? 28.681 2.766 -44.093 1.00 84.81 184 ARG A CA 1
ATOM 1356 C C . ARG A 1 184 ? 27.950 3.130 -45.383 1.00 84.81 184 ARG A C 1
ATOM 1358 O O . ARG A 1 184 ? 28.463 2.849 -46.466 1.00 84.81 184 ARG A O 1
ATOM 1365 N N . ASP A 1 185 ? 26.777 3.739 -45.290 1.00 87.56 185 ASP A N 1
ATOM 1366 C CA . ASP A 1 185 ? 25.996 4.130 -46.461 1.00 87.56 185 ASP A CA 1
ATOM 1367 C C . ASP A 1 185 ? 26.686 5.285 -47.215 1.00 87.56 185 ASP A C 1
ATOM 1369 O O . ASP A 1 185 ? 26.818 5.224 -48.440 1.00 87.56 185 ASP A O 1
ATOM 1373 N N . ALA A 1 186 ? 27.284 6.247 -46.501 1.00 88.69 186 ALA A N 1
ATOM 1374 C CA . ALA A 1 186 ? 28.131 7.284 -47.098 1.00 88.69 186 ALA A CA 1
ATOM 1375 C C . ALA A 1 186 ? 29.396 6.708 -47.769 1.00 88.69 186 ALA A C 1
ATOM 1377 O O . ALA A 1 186 ? 29.825 7.178 -48.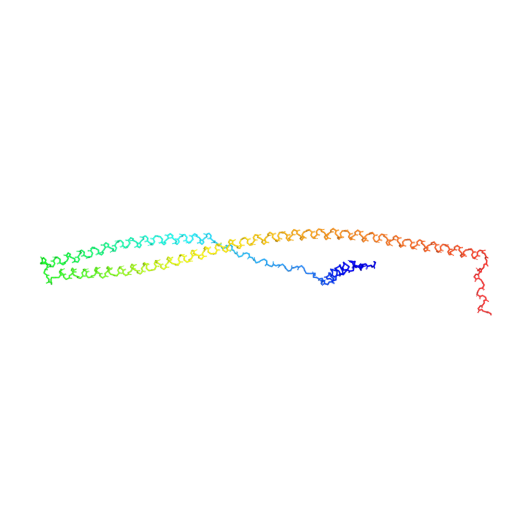827 1.00 88.69 186 ALA A O 1
ATOM 1378 N N . ALA A 1 187 ? 30.009 5.675 -47.183 1.00 84.62 187 ALA A N 1
ATOM 1379 C CA . ALA A 1 187 ? 31.139 4.976 -47.792 1.00 84.62 187 ALA A CA 1
ATOM 1380 C C . ALA A 1 187 ? 30.725 4.222 -49.067 1.00 84.62 187 ALA A C 1
ATOM 1382 O O . ALA A 1 187 ? 31.433 4.289 -50.073 1.00 84.62 187 ALA A O 1
ATOM 1383 N N . ARG A 1 188 ? 29.561 3.558 -49.061 1.00 85.44 188 ARG A N 1
ATOM 1384 C CA . ARG A 1 188 ? 29.002 2.889 -50.248 1.00 85.44 188 ARG A CA 1
ATOM 1385 C C . ARG A 1 188 ? 28.730 3.871 -51.378 1.00 85.44 188 ARG A C 1
ATOM 1387 O O . ARG A 1 188 ? 29.077 3.577 -52.515 1.00 85.44 188 ARG A O 1
ATOM 1394 N N . GLU A 1 189 ? 28.195 5.050 -51.076 1.00 89.69 189 GLU A N 1
ATOM 1395 C CA . GLU A 1 189 ? 27.966 6.083 -52.091 1.00 89.69 189 GLU A CA 1
ATOM 1396 C C . GLU A 1 189 ? 29.276 6.523 -52.769 1.00 89.69 189 GLU A C 1
ATOM 1398 O O . GLU A 1 189 ? 29.332 6.687 -53.989 1.00 89.69 189 GLU A O 1
ATOM 1403 N N . LYS A 1 190 ? 30.366 6.660 -52.000 1.00 88.06 190 LYS A N 1
ATOM 1404 C CA . LYS A 1 190 ? 31.696 6.969 -52.553 1.00 88.06 190 LYS A CA 1
ATOM 1405 C C . LYS A 1 190 ? 32.219 5.846 -53.446 1.00 88.06 190 LYS A C 1
ATOM 1407 O O . LYS A 1 190 ? 32.751 6.137 -54.512 1.00 88.06 190 LYS A O 1
ATOM 1412 N N . VAL A 1 191 ? 32.055 4.585 -53.038 1.00 86.75 191 VAL A N 1
ATOM 1413 C CA . VAL A 1 191 ? 32.459 3.425 -53.852 1.00 86.75 191 VAL A CA 1
ATOM 1414 C C . VAL A 1 191 ? 31.694 3.402 -55.172 1.00 86.75 191 VAL A C 1
ATOM 1416 O O . VAL A 1 191 ? 32.325 3.319 -56.220 1.00 86.75 191 VAL A O 1
ATOM 1419 N N . VAL A 1 192 ? 30.372 3.590 -55.139 1.00 88.38 192 VAL A N 1
ATOM 1420 C CA . VAL A 1 192 ? 29.535 3.630 -56.350 1.00 88.38 192 VAL A CA 1
ATOM 1421 C C . VAL A 1 192 ? 29.983 4.744 -57.304 1.00 88.38 192 VAL A C 1
ATOM 1423 O O . VAL A 1 192 ? 30.072 4.515 -58.508 1.00 88.38 192 VAL A O 1
ATOM 1426 N N . LYS A 1 193 ? 30.335 5.931 -56.788 1.00 89.19 193 LYS A N 1
ATOM 1427 C CA . LYS A 1 193 ? 30.884 7.030 -57.609 1.00 89.19 193 LYS A CA 1
ATOM 1428 C C . LYS A 1 193 ? 32.235 6.680 -58.240 1.00 89.19 193 LYS A C 1
ATOM 1430 O O . LYS A 1 193 ? 32.488 7.029 -59.390 1.00 89.19 193 LYS A O 1
ATOM 1435 N N . VAL A 1 194 ? 33.118 6.006 -57.505 1.00 87.44 194 VAL A N 1
ATOM 1436 C CA . VAL A 1 194 ? 34.421 5.572 -58.038 1.00 87.44 194 VAL A CA 1
ATOM 1437 C C . VAL A 1 194 ? 34.239 4.488 -59.103 1.00 87.44 194 VAL A C 1
ATOM 1439 O O . VAL A 1 194 ? 34.902 4.525 -60.139 1.00 87.44 194 VAL A O 1
ATOM 1442 N N . GLU A 1 195 ? 33.325 3.544 -58.884 1.00 86.44 195 GLU A N 1
ATOM 1443 C CA . GLU A 1 195 ? 32.985 2.505 -59.858 1.00 86.44 195 GLU A CA 1
ATOM 1444 C C . GLU A 1 195 ? 32.392 3.106 -61.135 1.00 86.44 195 GLU A C 1
ATOM 1446 O O . GLU A 1 195 ? 32.848 2.764 -62.226 1.00 86.44 195 GLU A O 1
ATOM 1451 N N . SER A 1 196 ? 31.476 4.075 -61.024 1.00 85.00 196 SER A N 1
ATOM 1452 C CA . SER A 1 196 ? 30.909 4.751 -62.196 1.00 85.00 196 SER A CA 1
ATOM 1453 C C . SER A 1 196 ? 31.974 5.510 -62.993 1.00 85.00 196 SER A C 1
ATOM 1455 O O . SER A 1 196 ? 32.022 5.393 -64.217 1.00 85.00 196 SER A O 1
ATOM 1457 N N . GLN A 1 197 ? 32.882 6.226 -62.317 1.00 85.75 197 GLN A N 1
ATOM 1458 C CA . GLN A 1 197 ? 34.010 6.907 -62.966 1.00 85.75 197 GLN A CA 1
ATOM 1459 C C . GLN A 1 197 ? 34.952 5.923 -63.669 1.00 85.75 197 GLN A C 1
ATOM 1461 O O . GLN A 1 197 ? 35.414 6.175 -64.785 1.00 85.75 197 GLN A O 1
ATOM 1466 N N . ARG A 1 198 ? 35.233 4.775 -63.040 1.00 81.94 198 ARG A N 1
ATOM 1467 C CA . ARG A 1 198 ? 36.051 3.717 -63.640 1.00 81.94 198 ARG A CA 1
ATOM 1468 C C . ARG A 1 198 ? 35.382 3.141 -64.886 1.00 81.94 198 ARG A C 1
ATOM 1470 O O . ARG A 1 198 ? 36.060 2.944 -65.896 1.00 81.94 198 ARG A O 1
ATOM 1477 N N . ASP A 1 199 ? 34.082 2.882 -64.835 1.00 86.69 199 ASP A N 1
ATOM 1478 C CA . ASP A 1 199 ? 33.330 2.334 -65.962 1.00 86.69 199 ASP A CA 1
ATOM 1479 C C . ASP A 1 199 ? 33.252 3.316 -67.135 1.00 86.69 199 ASP A C 1
ATOM 1481 O O . ASP A 1 199 ? 33.410 2.911 -68.290 1.00 86.69 199 ASP A O 1
ATOM 1485 N N . GLU A 1 200 ? 33.084 4.611 -66.867 1.00 86.88 200 GLU A N 1
ATOM 1486 C CA . GLU A 1 200 ? 33.174 5.663 -67.886 1.00 86.88 200 GLU A CA 1
ATOM 1487 C C . GLU A 1 200 ? 34.568 5.732 -68.515 1.00 86.88 200 GLU A C 1
ATOM 1489 O O . GLU A 1 200 ? 34.692 5.737 -69.743 1.00 86.88 200 GLU A O 1
ATOM 1494 N N . ALA A 1 201 ? 35.627 5.681 -67.703 1.00 83.25 201 ALA A N 1
ATOM 1495 C CA . ALA A 1 201 ? 37.000 5.648 -68.199 1.00 83.25 201 ALA A CA 1
ATOM 1496 C C . ALA A 1 201 ? 37.274 4.401 -69.061 1.00 83.25 201 ALA A C 1
ATOM 1498 O O . ALA A 1 201 ? 37.939 4.483 -70.098 1.00 83.25 201 ALA A O 1
ATOM 1499 N N . LEU A 1 202 ? 36.731 3.239 -68.682 1.00 85.44 202 LEU A N 1
ATOM 1500 C CA . LEU A 1 202 ? 36.836 2.008 -69.467 1.00 85.44 202 LEU A CA 1
ATOM 1501 C C . LEU A 1 202 ? 36.056 2.092 -70.782 1.00 85.44 202 LEU A C 1
ATOM 1503 O O . LEU A 1 202 ? 36.568 1.641 -71.810 1.00 85.44 202 LEU A O 1
ATOM 1507 N N . LYS A 1 203 ? 34.855 2.683 -70.785 1.00 86.06 203 LYS A N 1
ATOM 1508 C CA . LYS A 1 203 ? 34.093 2.953 -72.015 1.00 86.06 203 LYS A CA 1
ATOM 1509 C C . LYS A 1 203 ? 34.880 3.872 -72.941 1.00 86.06 203 LYS A C 1
ATOM 1511 O O . LYS A 1 203 ? 35.069 3.521 -74.103 1.00 86.06 203 LYS A O 1
ATOM 1516 N N . TYR A 1 204 ? 35.404 4.983 -72.425 1.00 86.75 204 TYR A N 1
ATOM 1517 C CA . TYR A 1 204 ? 36.229 5.910 -73.199 1.00 86.75 204 TYR A CA 1
ATOM 1518 C C . TYR A 1 204 ? 37.452 5.207 -73.797 1.00 86.75 204 TYR A C 1
ATOM 1520 O O . TYR A 1 204 ? 37.686 5.281 -75.002 1.00 86.75 204 TYR A O 1
ATOM 1528 N N . LYS A 1 205 ? 38.178 4.419 -72.993 1.00 88.88 205 LYS A N 1
ATOM 1529 C CA . LYS A 1 205 ? 39.308 3.610 -73.471 1.00 88.88 205 LYS A CA 1
ATOM 1530 C C . LYS A 1 205 ? 38.893 2.658 -74.599 1.00 88.88 205 LYS A C 1
ATOM 1532 O O . LYS A 1 205 ? 39.613 2.557 -75.590 1.00 88.88 205 LYS A O 1
ATOM 1537 N N . ARG A 1 206 ? 37.750 1.971 -74.480 1.00 89.06 206 ARG A N 1
ATOM 1538 C CA . ARG A 1 206 ? 37.220 1.100 -75.548 1.00 89.06 206 ARG A CA 1
ATOM 1539 C C . ARG A 1 206 ? 36.922 1.892 -76.822 1.00 89.06 206 ARG A C 1
ATOM 1541 O O . ARG A 1 206 ? 37.343 1.458 -77.888 1.00 89.06 206 ARG A O 1
ATOM 1548 N N . PHE A 1 207 ? 36.273 3.053 -76.720 1.00 89.31 207 PHE A N 1
ATOM 1549 C CA . PHE A 1 207 ? 36.015 3.925 -77.872 1.00 89.31 207 PHE A CA 1
ATOM 1550 C C . PHE A 1 207 ? 37.304 4.381 -78.560 1.00 89.31 207 PHE A C 1
ATOM 1552 O O . PHE A 1 207 ? 37.386 4.316 -79.784 1.00 89.31 207 PHE A O 1
ATOM 1559 N N . VAL A 1 208 ? 38.330 4.768 -77.795 1.00 92.06 208 VAL A N 1
ATOM 1560 C CA . VAL A 1 208 ? 39.639 5.149 -78.347 1.00 92.06 208 VAL A CA 1
ATOM 1561 C C . VAL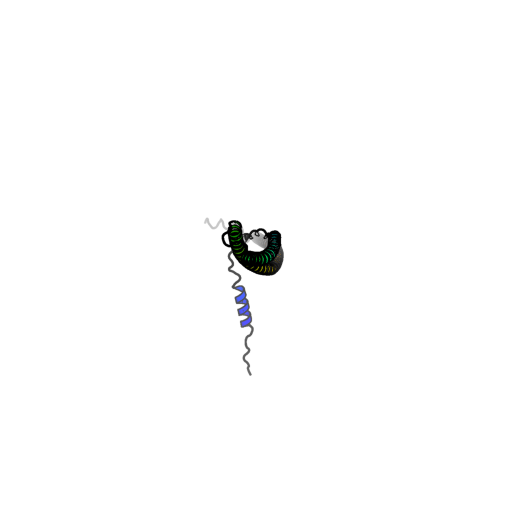 A 1 208 ? 40.278 3.983 -79.102 1.00 92.06 208 VAL A C 1
ATOM 1563 O O . VAL A 1 208 ? 40.711 4.162 -80.236 1.00 92.06 208 VAL A O 1
ATOM 1566 N N . TRP A 1 209 ? 40.297 2.775 -78.529 1.00 92.25 209 TRP A N 1
ATOM 1567 C CA . TRP A 1 209 ? 40.844 1.598 -79.217 1.00 92.25 209 TRP A CA 1
ATOM 1568 C C . TRP A 1 209 ? 40.075 1.244 -80.491 1.00 92.25 209 TRP A C 1
ATOM 1570 O O . TRP A 1 209 ? 40.698 0.904 -81.495 1.00 92.25 209 TRP A O 1
ATOM 1580 N N . ILE A 1 210 ? 38.745 1.366 -80.478 1.00 91.06 210 ILE A N 1
ATOM 1581 C CA . ILE A 1 210 ? 37.919 1.184 -81.678 1.00 91.06 210 ILE A CA 1
ATOM 1582 C C . ILE A 1 210 ? 38.285 2.235 -82.735 1.00 91.06 210 ILE A C 1
ATOM 1584 O O . ILE A 1 210 ? 38.514 1.875 -83.885 1.00 91.06 210 ILE A O 1
ATOM 1588 N N . ALA A 1 211 ? 38.407 3.511 -82.361 1.00 90.38 211 ALA A N 1
ATOM 1589 C CA . ALA A 1 211 ? 38.782 4.580 -83.286 1.00 90.38 211 ALA A CA 1
ATOM 1590 C C . ALA A 1 211 ? 40.181 4.366 -83.890 1.00 90.38 211 ALA A C 1
ATOM 1592 O O . ALA A 1 211 ? 40.355 4.519 -85.098 1.00 90.38 211 ALA A O 1
ATOM 1593 N N . VAL A 1 212 ? 41.160 3.945 -83.081 1.00 92.25 212 VAL A N 1
ATOM 1594 C CA . VAL A 1 212 ? 42.508 3.585 -83.552 1.00 92.25 212 VAL A CA 1
ATOM 1595 C C . VAL A 1 212 ? 42.450 2.406 -84.524 1.00 92.25 212 VAL A C 1
ATOM 1597 O O . VAL A 1 212 ? 43.070 2.465 -85.584 1.00 92.25 212 VAL A O 1
ATOM 1600 N N . ALA A 1 213 ? 41.682 1.358 -84.213 1.00 91.50 213 ALA A N 1
ATOM 1601 C CA . ALA A 1 213 ? 41.513 0.213 -85.104 1.00 91.50 213 ALA A CA 1
ATOM 1602 C C . ALA A 1 213 ? 40.866 0.617 -86.441 1.00 91.50 213 ALA A C 1
ATOM 1604 O O . ALA A 1 213 ? 41.335 0.195 -87.496 1.00 91.50 213 ALA A O 1
ATOM 1605 N N . VAL A 1 214 ? 39.844 1.479 -86.414 1.00 92.38 214 VAL A N 1
ATOM 1606 C CA . VAL A 1 214 ? 39.198 2.022 -87.621 1.00 92.38 214 VAL A CA 1
ATOM 1607 C C . VAL A 1 214 ? 40.169 2.883 -88.431 1.00 92.38 214 VAL A C 1
ATOM 1609 O O . VAL A 1 214 ? 40.228 2.736 -89.649 1.00 92.38 214 VAL A O 1
ATOM 1612 N N . ALA A 1 215 ? 40.966 3.737 -87.786 1.00 89.88 215 ALA A N 1
ATOM 1613 C CA . ALA A 1 215 ? 41.973 4.557 -88.460 1.00 89.88 215 ALA A CA 1
ATOM 1614 C C . ALA A 1 215 ? 43.064 3.697 -89.118 1.00 89.88 215 ALA A C 1
ATOM 1616 O O . ALA A 1 215 ? 43.416 3.928 -90.274 1.00 89.88 215 ALA A O 1
ATOM 1617 N N . MET A 1 216 ? 43.551 2.665 -88.422 1.00 89.12 216 MET A N 1
ATOM 1618 C CA . MET A 1 216 ? 44.490 1.691 -88.985 1.00 89.12 216 MET A CA 1
ATOM 1619 C C . MET A 1 216 ? 43.877 0.947 -90.172 1.00 89.12 216 MET A C 1
ATOM 1621 O O . MET A 1 216 ? 44.518 0.823 -91.211 1.00 89.12 216 MET A O 1
ATOM 1625 N N . LEU A 1 217 ? 42.624 0.503 -90.060 1.00 90.75 217 LEU A N 1
ATOM 1626 C CA . LEU A 1 217 ? 41.923 -0.189 -91.140 1.00 90.75 217 LEU A CA 1
ATOM 1627 C C . LEU A 1 217 ? 41.699 0.730 -92.349 1.00 90.75 217 LEU A C 1
ATOM 1629 O O . LEU A 1 217 ? 41.893 0.299 -93.482 1.00 90.75 217 LEU A O 1
ATOM 1633 N N . TYR A 1 218 ? 41.379 2.006 -92.121 1.00 89.88 218 TYR A N 1
ATOM 1634 C CA . TYR A 1 218 ? 41.296 3.027 -93.165 1.00 89.88 218 TYR A CA 1
ATOM 1635 C C . TYR A 1 218 ? 42.645 3.258 -93.856 1.00 89.88 218 TYR A C 1
ATOM 1637 O O . TYR A 1 218 ? 42.696 3.318 -95.084 1.00 89.88 218 TYR A O 1
ATOM 1645 N N . LEU A 1 219 ? 43.742 3.348 -93.095 1.00 87.19 219 LEU A N 1
ATOM 1646 C CA . LEU A 1 219 ? 45.093 3.471 -93.651 1.00 87.19 219 LEU A CA 1
ATOM 1647 C C . LEU A 1 219 ? 45.465 2.247 -94.490 1.00 87.19 219 LEU A C 1
ATOM 1649 O O . LEU A 1 219 ? 45.942 2.413 -95.609 1.00 87.19 219 LEU A O 1
ATOM 1653 N N . VAL A 1 220 ? 45.189 1.036 -93.999 1.00 84.44 220 VAL A N 1
ATOM 1654 C CA . VAL A 1 220 ? 45.391 -0.207 -94.757 1.00 84.44 220 VAL A CA 1
ATOM 1655 C C . VAL A 1 220 ? 44.567 -0.188 -96.043 1.00 84.44 220 VAL A C 1
ATOM 1657 O O . VAL A 1 220 ? 45.119 -0.451 -97.106 1.00 84.44 220 VAL A O 1
ATOM 1660 N N . LEU A 1 221 ? 43.286 0.196 -95.987 1.00 82.44 221 LEU A N 1
ATOM 1661 C CA . LEU A 1 221 ? 42.448 0.329 -97.183 1.00 82.44 221 LEU A CA 1
ATOM 1662 C C . LEU A 1 221 ? 43.036 1.335 -98.178 1.00 82.44 221 LEU A C 1
ATOM 1664 O O . LEU A 1 221 ? 43.092 1.056 -99.373 1.00 82.44 221 LEU A O 1
ATOM 1668 N N . LYS A 1 222 ? 43.510 2.490 -97.697 1.00 81.56 222 LYS A N 1
ATOM 1669 C CA . LYS A 1 222 ? 44.153 3.503 -98.541 1.00 81.56 222 LYS A CA 1
ATOM 1670 C C . LYS A 1 222 ? 45.418 2.973 -99.202 1.00 81.56 222 LYS A C 1
ATOM 1672 O O . LYS A 1 222 ? 45.611 3.208 -100.391 1.00 81.56 222 LYS A O 1
ATOM 1677 N N . VAL A 1 223 ? 46.257 2.254 -98.459 1.00 79.19 223 VAL A N 1
ATOM 1678 C CA . VAL A 1 223 ? 47.468 1.624 -98.997 1.00 79.19 223 VAL A CA 1
ATOM 1679 C C . VAL A 1 223 ? 47.105 0.554 -100.026 1.00 79.19 223 VAL A C 1
ATOM 1681 O O . VAL A 1 223 ? 47.700 0.538 -101.096 1.00 79.19 223 VAL A O 1
ATOM 1684 N N . VAL A 1 224 ? 46.100 -0.288 -99.774 1.00 76.44 224 VAL A N 1
ATOM 1685 C CA . VAL A 1 224 ? 45.614 -1.317 -100.717 1.00 76.44 224 VAL A CA 1
ATOM 1686 C C . VAL A 1 224 ? 45.081 -0.698 -102.017 1.00 76.44 224 VAL A C 1
ATOM 1688 O O . VAL A 1 224 ? 45.407 -1.172 -103.105 1.00 76.44 224 VAL A O 1
ATOM 1691 N N . VAL A 1 225 ? 44.321 0.399 -101.926 1.00 72.69 225 VAL A N 1
ATOM 1692 C CA . VAL A 1 225 ? 43.841 1.156 -103.097 1.00 72.69 225 VAL A CA 1
ATOM 1693 C C . VAL A 1 225 ? 45.007 1.807 -103.852 1.00 72.69 225 VAL A C 1
ATOM 1695 O O . VAL A 1 225 ? 45.055 1.728 -105.076 1.00 72.69 225 VAL A O 1
ATOM 1698 N N . ALA A 1 226 ? 45.975 2.402 -103.148 1.00 69.44 226 ALA A N 1
ATOM 1699 C CA . ALA A 1 226 ? 47.138 3.054 -103.760 1.00 69.44 226 ALA A CA 1
ATOM 1700 C C . ALA A 1 226 ? 48.144 2.065 -104.379 1.00 69.44 226 ALA A C 1
ATOM 1702 O O . ALA A 1 226 ? 48.792 2.386 -105.369 1.00 69.44 226 ALA A O 1
ATOM 1703 N N . THR A 1 227 ? 48.264 0.857 -103.824 1.00 66.62 227 THR A N 1
ATOM 1704 C CA . THR A 1 227 ? 49.128 -0.226 -104.336 1.00 66.62 227 THR A CA 1
ATOM 1705 C C . THR A 1 227 ? 48.452 -1.073 -105.422 1.00 66.62 227 THR A C 1
ATOM 1707 O O . THR A 1 227 ? 49.045 -2.033 -105.908 1.00 66.62 227 THR A O 1
ATOM 1710 N N . GLY A 1 228 ? 47.234 -0.712 -105.850 1.00 58.41 228 GLY A N 1
ATOM 1711 C CA . GLY A 1 228 ? 46.596 -1.248 -107.058 1.00 58.41 228 GLY A CA 1
ATOM 1712 C C . GLY A 1 228 ? 46.069 -2.681 -106.953 1.00 58.41 228 GLY A C 1
ATOM 1713 O O . GLY A 1 228 ? 45.686 -3.260 -107.965 1.00 58.41 228 GLY A O 1
ATOM 1714 N N . THR A 1 229 ? 46.008 -3.269 -105.756 1.00 57.00 229 THR A N 1
ATOM 1715 C CA . THR A 1 229 ? 45.557 -4.665 -105.584 1.00 57.00 229 THR A CA 1
ATOM 1716 C C . THR A 1 229 ? 44.034 -4.813 -105.484 1.00 57.00 229 THR A C 1
ATOM 1718 O O . THR A 1 229 ? 43.523 -5.933 -105.525 1.00 57.00 229 THR A O 1
ATOM 1721 N N . TRP A 1 230 ? 43.280 -3.707 -105.405 1.00 52.97 230 TRP A N 1
ATOM 1722 C CA . TRP A 1 230 ? 41.818 -3.739 -105.306 1.00 52.97 230 TRP A CA 1
ATOM 1723 C C . TRP A 1 230 ? 41.156 -2.568 -106.046 1.00 52.97 230 TRP A C 1
ATOM 1725 O O . TRP A 1 230 ? 40.895 -1.505 -105.485 1.00 52.97 230 TRP A O 1
ATOM 1735 N N . THR A 1 231 ? 40.868 -2.759 -107.334 1.00 53.12 231 THR A N 1
ATOM 1736 C CA . THR A 1 231 ? 39.973 -1.886 -108.102 1.00 53.12 231 THR A CA 1
ATOM 1737 C C . THR A 1 231 ? 38.531 -2.417 -108.017 1.00 53.12 231 THR A C 1
ATOM 1739 O O . THR A 1 231 ? 38.282 -3.584 -108.331 1.00 53.12 231 THR A O 1
ATOM 1742 N N . PRO A 1 232 ? 37.531 -1.588 -107.648 1.00 51.50 232 PRO A N 1
ATOM 1743 C CA . PRO A 1 232 ? 36.125 -2.012 -107.592 1.00 51.50 232 PRO A CA 1
ATOM 1744 C C . PRO A 1 232 ? 35.526 -2.301 -108.982 1.00 51.50 232 PRO A C 1
ATOM 1746 O O . PRO A 1 232 ? 34.454 -2.891 -109.089 1.00 51.50 232 PRO A O 1
ATOM 1749 N N . GLN A 1 233 ? 36.238 -1.959 -110.059 1.00 49.09 233 GLN A N 1
ATOM 1750 C CA . GLN A 1 233 ? 35.841 -2.251 -111.439 1.00 49.09 233 GLN A CA 1
ATOM 1751 C C . GLN A 1 233 ? 36.111 -3.706 -111.880 1.00 49.09 233 GLN A C 1
ATOM 1753 O O . GLN A 1 233 ? 35.648 -4.106 -112.942 1.00 49.09 233 GLN A O 1
ATOM 1758 N N . GLY A 1 234 ? 36.789 -4.535 -111.073 1.00 48.50 234 GLY A N 1
ATOM 1759 C CA . GLY A 1 234 ? 37.163 -5.906 -111.460 1.00 48.50 234 GLY A CA 1
ATOM 1760 C C . GLY A 1 234 ? 36.165 -7.027 -111.126 1.00 48.50 234 GLY A C 1
ATOM 1761 O O . GLY A 1 234 ? 36.376 -8.159 -111.558 1.00 48.50 234 GLY A O 1
ATOM 1762 N N . ARG A 1 235 ? 35.095 -6.773 -110.352 1.00 48.62 235 ARG A N 1
ATOM 1763 C CA . ARG A 1 235 ? 34.131 -7.829 -109.948 1.00 48.62 235 ARG A CA 1
ATOM 1764 C C . ARG A 1 235 ? 32.746 -7.751 -110.581 1.00 48.62 235 ARG A C 1
ATOM 1766 O O . ARG A 1 235 ? 32.059 -8.766 -110.587 1.00 48.62 235 ARG A O 1
ATOM 1773 N N . ILE A 1 236 ? 32.346 -6.621 -111.161 1.00 47.03 236 ILE A N 1
ATOM 1774 C CA . ILE A 1 236 ? 31.043 -6.531 -111.848 1.00 47.03 236 ILE A CA 1
ATOM 1775 C C . ILE A 1 236 ? 31.102 -7.188 -113.244 1.00 47.03 236 ILE A C 1
ATOM 1777 O O . ILE A 1 236 ? 30.088 -7.654 -113.747 1.00 47.03 236 ILE A O 1
ATOM 1781 N N . ALA A 1 237 ? 32.294 -7.364 -113.825 1.00 45.91 237 ALA A N 1
ATOM 1782 C CA . ALA A 1 237 ? 32.470 -8.027 -115.122 1.00 45.91 237 ALA A CA 1
ATOM 1783 C C . ALA A 1 237 ? 32.541 -9.573 -115.073 1.00 45.91 237 ALA A C 1
ATOM 1785 O O . ALA A 1 237 ? 32.733 -10.190 -116.111 1.00 45.91 237 ALA A O 1
ATOM 1786 N N . LYS A 1 238 ? 32.403 -10.219 -113.902 1.00 46.50 238 LYS A N 1
ATOM 1787 C CA . LYS A 1 238 ? 32.506 -11.693 -113.762 1.00 46.50 238 LYS A CA 1
ATOM 1788 C C . LYS A 1 238 ? 31.197 -12.413 -113.413 1.00 46.50 238 LYS A C 1
ATOM 1790 O O . LYS A 1 238 ? 31.224 -13.606 -113.145 1.00 46.50 238 LYS A O 1
ATOM 1795 N N . ILE A 1 239 ? 30.069 -11.699 -113.380 1.00 52.47 239 ILE A N 1
ATOM 1796 C CA . ILE A 1 239 ? 28.739 -12.282 -113.096 1.00 52.47 239 ILE A CA 1
ATOM 1797 C C . ILE A 1 239 ? 27.797 -12.172 -114.316 1.00 52.47 239 ILE A C 1
ATOM 1799 O O . ILE A 1 239 ? 26.682 -12.676 -114.280 1.00 52.47 239 ILE A O 1
ATOM 1803 N N . LEU A 1 240 ? 28.240 -11.565 -115.425 1.00 44.12 240 LEU A N 1
ATOM 1804 C CA . LEU A 1 240 ? 27.418 -11.382 -116.633 1.00 44.12 240 LEU A CA 1
ATOM 1805 C C . LEU A 1 240 ? 28.013 -11.956 -117.931 1.00 44.12 240 LEU A C 1
ATOM 1807 O O . LEU A 1 240 ? 27.442 -11.719 -118.989 1.00 44.12 240 LEU A O 1
ATOM 1811 N N . PHE A 1 241 ? 29.087 -12.747 -117.854 1.00 40.44 241 PHE A N 1
ATOM 1812 C CA . PHE A 1 241 ? 29.535 -13.646 -118.926 1.00 40.44 241 PHE A CA 1
ATOM 1813 C C . PHE A 1 241 ? 30.146 -14.911 -118.329 1.00 40.44 241 PHE A C 1
ATOM 1815 O O . PHE A 1 241 ? 30.935 -14.770 -117.365 1.00 40.44 241 PHE A O 1
#

Secondary structure (DSSP, 8-state):
-------THHHHHHHHHHHHTTSS------SPPP---PPP------HHHHHHHHHHHHHHHHHHHHHHHHHHHHHHHHHHHHHHHHHHHHHHHHTT--TT-HHHHHHHHHHHHHHHHHHHHHHHHHHHHHHHHHHHHHHHHHHHHHHHHHHHHHHHHHHHHHHHHHHHHHHHHHHHHHHHHHHHHHHHHHHHHHHHHHHHHHHHHHHHHHHHHHHHHHHHHHHHHHTTS--GGGSGGGS--

Radius of gyration: 56.97 Å; chains: 1; bounding box: 108×52×181 Å

Sequence (241 aa):
MRTPKTNRSCVALAIIASCFAFVSCSPPVTQAPPAIAVPKLSPKPNIANTEAQVRKVEAKVGEVEDAVRDVGHKLDAAKVTTEAIEKAVEEAYANGLEAGSAAADELRGFVVDLRAELDSSIVARESAVAALNETKAALTKAEQANLQLRSEIEAMAVQNKGLLERLEEANSRIEIGIKIAAERDAAREKVVKVESQRDEALKYKRFVWIAVAVAMLYLVLKVVVATGTWTPQGRIAKILF

pLDDT: mean 76.16, std 17.74, range [34.28, 94.31]

Foldseek 3Di:
DDDDDDPPPPVVVVVVVVVPVPPPDDDPPPDDPPPPPPPDPDPDPPVVVVVVVLVVVVVVLVVLVVVLVVLVVVLVVLVVVLVVLVVVLVVVVVVDPPDPDPVNVVSVVVSVVSVVVSVVSVVVSVVSVVVSVVVVVVSVVVVVVVVVVVVVVVVVVVVVVVVVVVVVVVVVVVVVVVVVVVVVVVVVVVVVVVVVVVVVVVVVVVVVVVVVVVVVVVVVVVVCVVVPVDDPVPPVVPPPD